Protein AF-0000000082936022 (afdb_homodimer)

pLDDT: mean 92.41, std 10.23, range [52.35, 98.87]

Sequence (276 aa):
MIESVSHITFVAKDLDKTTELFKELFGAKEVYYSGDQIHSLSKERFFIIGGQWIAVMENKDIVNRTYHHVAFKIKEEDIDMYLNKVKKLNLDMKPPRPRIKGEGYSIYFYDYDHNLFELHTGTLEERLSSYKAVDRKEMIESVSHITFVAKDLDKTTELFKELFGAKEVYYSGDQIHSLSKERFFIIGGQWIAVMENKDIVNRTYHHVAFKIKEEDIDMYLNKVKKLNLDMKPPRPRIKGEGYSIYFYDYDHNLFELHTGTLEERLSSYKAVDRKE

InterPro domains:
  IPR004360 Glyoxalase/fosfomycin resistance/dioxygenase domain [PF00903] (5-119)
  IPR029068 Glyoxalase/Bleomycin resistance protein/Dihydroxybiphenyl dioxygenase [G3DSA:3.10.180.10] (1-137)
  IPR029068 Glyoxalase/Bleomycin resistance protein/Dihydroxybiphenyl dioxygenase [SSF54593] (1-122)
  IPR037434 Fosfomycin resistance protein FosX [cd08364] (2-131)
  IPR037523 Vicinal oxygen chelate (VOC), core domain [PS51819] (4-122)
  IPR051332 Fosfomycin Resistance Enzymes [PTHR36113] (5-122)

Structure (mmCIF, N/CA/C/O backbone):
data_AF-0000000082936022-model_v1
#
loop_
_entity.id
_entity.type
_entity.pdbx_description
1 polymer 'FosX/FosE/FosI family fosfomycin resistance thiol transferase'
#
loop_
_atom_site.group_PDB
_atom_site.id
_atom_site.type_symbol
_atom_site.label_atom_id
_atom_site.label_alt_id
_atom_site.label_comp_id
_atom_site.label_asym_id
_atom_site.label_entity_id
_atom_site.label_seq_id
_atom_site.pdbx_PDB_ins_code
_atom_site.Cartn_x
_atom_site.Cartn_y
_atom_site.Cartn_z
_atom_site.occupancy
_atom_site.B_iso_or_equiv
_atom_site.auth_seq_id
_atom_site.auth_comp_id
_atom_site.auth_asym_id
_atom_site.auth_atom_id
_atom_site.pdbx_PDB_model_num
ATOM 1 N N . MET A 1 1 ? -16.782 8.811 -4.855 1 89.44 1 MET A N 1
ATOM 2 C CA . MET A 1 1 ? -16.118 7.709 -5.545 1 89.44 1 MET A CA 1
ATOM 3 C C . MET A 1 1 ? -14.603 7.814 -5.406 1 89.44 1 MET A C 1
ATOM 5 O O . MET A 1 1 ? -14.052 8.916 -5.389 1 89.44 1 MET A O 1
ATOM 9 N N . ILE A 1 2 ? -13.854 6.72 -5.235 1 97.32 2 ILE A N 1
ATOM 10 C CA . ILE A 1 2 ? -12.4 6.695 -5.127 1 97.32 2 ILE A CA 1
ATOM 11 C C . ILE A 1 2 ? -11.776 6.985 -6.491 1 97.32 2 ILE A C 1
ATOM 13 O O . ILE A 1 2 ? -12.144 6.366 -7.492 1 97.32 2 ILE A O 1
ATOM 17 N N . GLU A 1 3 ? -10.854 7.856 -6.529 1 97.47 3 GLU A N 1
ATOM 18 C CA . GLU A 1 3 ? -10.254 8.268 -7.794 1 97.47 3 GLU A CA 1
ATOM 19 C C . GLU A 1 3 ? -9.011 7.441 -8.111 1 97.47 3 GLU A C 1
ATOM 21 O O . GLU A 1 3 ? -8.753 7.118 -9.273 1 97.47 3 GLU A O 1
ATOM 26 N N . SER A 1 4 ? -8.203 7.15 -7.169 1 97.92 4 SER A N 1
ATOM 27 C CA . SER A 1 4 ? -6.927 6.454 -7.297 1 97.92 4 SER A CA 1
ATOM 28 C C . SER A 1 4 ? -6.308 6.179 -5.931 1 97.92 4 SER A C 1
ATOM 30 O O . SER A 1 4 ? -6.865 6.568 -4.901 1 97.92 4 SER A O 1
ATOM 32 N N . VAL A 1 5 ? -5.254 5.448 -5.931 1 98.5 5 VAL A N 1
ATOM 33 C CA . VAL A 1 5 ? -4.392 5.437 -4.753 1 98.5 5 VAL A CA 1
ATOM 34 C C . VAL A 1 5 ? -3.657 6.771 -4.638 1 98.5 5 VAL A C 1
ATOM 36 O O . VAL A 1 5 ? -2.972 7.192 -5.573 1 98.5 5 VAL A O 1
ATOM 39 N N . SER A 1 6 ? -3.869 7.461 -3.574 1 98.34 6 SER A N 1
ATOM 40 C CA . SER A 1 6 ? -3.19 8.733 -3.347 1 98.34 6 SER A CA 1
ATOM 41 C C . SER A 1 6 ? -1.726 8.52 -2.98 1 98.34 6 SER A C 1
ATOM 43 O O . SER A 1 6 ? -0.829 8.927 -3.721 1 98.34 6 SER A O 1
ATOM 45 N N . HIS A 1 7 ? -1.539 7.881 -1.875 1 98.73 7 HIS A N 1
ATOM 46 C CA . HIS A 1 7 ? -0.18 7.57 -1.446 1 98.73 7 HIS A CA 1
ATOM 47 C C . HIS A 1 7 ? -0.149 6.319 -0.575 1 98.73 7 HIS A C 1
ATOM 49 O O . HIS A 1 7 ? -1.192 5.864 -0.098 1 98.73 7 HIS A O 1
ATOM 55 N N . ILE A 1 8 ? 0.996 5.747 -0.474 1 98.87 8 ILE A N 1
ATOM 56 C CA . ILE A 1 8 ? 1.277 4.604 0.387 1 98.87 8 ILE A CA 1
ATOM 57 C C . ILE A 1 8 ? 2.312 4.993 1.44 1 98.87 8 ILE A C 1
ATOM 59 O O . ILE A 1 8 ? 3.33 5.611 1.121 1 98.87 8 ILE A O 1
ATOM 63 N N . THR A 1 9 ? 2.02 4.653 2.659 1 98.48 9 THR A N 1
ATOM 64 C CA . THR A 1 9 ? 2.912 5.014 3.755 1 98.48 9 THR A CA 1
ATOM 65 C C . THR A 1 9 ? 3.529 3.768 4.384 1 98.48 9 THR A C 1
ATOM 67 O O . THR A 1 9 ? 2.814 2.838 4.762 1 98.48 9 THR A O 1
ATOM 70 N N . PHE A 1 10 ? 4.778 3.798 4.507 1 98.48 10 PHE A N 1
ATOM 71 C CA . PHE A 1 10 ? 5.532 2.801 5.259 1 98.48 10 PHE A CA 1
ATOM 72 C C . PHE A 1 10 ? 6.079 3.397 6.551 1 98.48 10 PHE A C 1
ATOM 74 O O . PHE A 1 10 ? 6.298 4.607 6.638 1 98.48 10 PHE A O 1
ATOM 81 N N . VAL A 1 11 ? 6.277 2.539 7.52 1 97.85 11 VAL A N 1
ATOM 82 C CA . VAL A 1 11 ? 6.915 2.974 8.758 1 97.85 11 VAL A CA 1
ATOM 83 C C . VAL A 1 11 ? 8.302 2.346 8.874 1 97.85 11 VAL A C 1
ATOM 85 O O . VAL A 1 11 ? 8.52 1.22 8.421 1 97.85 11 VAL A O 1
ATOM 88 N N . ALA A 1 12 ? 9.176 3.094 9.413 1 97.65 12 ALA A N 1
ATOM 89 C CA . ALA A 1 12 ? 10.553 2.631 9.565 1 97.65 12 ALA A CA 1
ATOM 90 C C . ALA A 1 12 ? 11.177 3.174 10.848 1 97.65 12 ALA A C 1
ATOM 92 O O . ALA A 1 12 ? 10.861 4.287 11.275 1 97.65 12 ALA A O 1
ATOM 93 N N . LYS A 1 13 ? 12.082 2.466 11.463 1 97.27 13 LYS A N 1
ATOM 94 C CA . LYS A 1 13 ? 12.776 2.886 12.676 1 97.27 13 LYS A CA 1
ATOM 95 C C . LYS A 1 13 ? 13.868 3.905 12.361 1 97.27 13 LYS A C 1
ATOM 97 O O . LYS A 1 13 ? 14.136 4.804 13.16 1 97.27 13 LYS A O 1
ATOM 102 N N . ASP A 1 14 ? 14.538 3.71 11.278 1 96.57 14 ASP A N 1
ATOM 103 C CA . ASP A 1 14 ? 15.636 4.562 10.831 1 96.57 14 ASP A CA 1
ATOM 104 C C . ASP A 1 14 ? 15.359 5.13 9.441 1 96.57 14 ASP A C 1
ATOM 106 O O . ASP A 1 14 ? 15.563 4.449 8.434 1 96.57 14 ASP A O 1
ATOM 110 N N . LEU A 1 15 ? 15.007 6.373 9.372 1 95.83 15 LEU A N 1
ATOM 111 C CA . LEU A 1 15 ? 14.553 7.017 8.145 1 95.83 15 LEU A CA 1
ATOM 112 C C . LEU A 1 15 ? 15.694 7.139 7.141 1 95.83 15 LEU A C 1
ATOM 114 O O . LEU A 1 15 ? 15.487 6.973 5.937 1 95.83 15 LEU A O 1
ATOM 118 N N . ASP A 1 16 ? 16.869 7.447 7.621 1 96.3 16 ASP A N 1
ATOM 119 C CA . ASP A 1 16 ? 18.021 7.597 6.737 1 96.3 16 ASP A CA 1
ATOM 120 C C . ASP A 1 16 ? 18.377 6.271 6.07 1 96.3 16 ASP A C 1
ATOM 122 O O . ASP A 1 16 ? 18.629 6.225 4.864 1 96.3 16 ASP A O 1
ATOM 126 N N . LYS A 1 17 ? 18.376 5.251 6.866 1 97.44 17 LYS A N 1
ATOM 127 C CA . LYS A 1 17 ? 18.69 3.922 6.349 1 97.44 17 LYS A CA 1
ATOM 128 C C . LYS A 1 17 ? 17.664 3.481 5.309 1 97.44 17 LYS A C 1
ATOM 130 O O . LYS A 1 17 ? 18.027 2.966 4.25 1 97.44 17 LYS A O 1
ATOM 135 N N . THR A 1 18 ? 16.439 3.693 5.582 1 97.73 18 THR A N 1
ATOM 136 C CA . THR A 1 18 ? 15.365 3.323 4.666 1 97.73 18 THR A CA 1
ATOM 137 C C . THR A 1 18 ? 15.412 4.18 3.404 1 97.73 18 THR A C 1
ATOM 139 O O . THR A 1 18 ? 15.143 3.691 2.305 1 97.73 18 THR A O 1
ATOM 142 N N . THR A 1 19 ? 15.748 5.419 3.55 1 97.47 19 THR A N 1
ATOM 143 C CA . THR A 1 19 ? 15.885 6.31 2.402 1 97.47 19 THR A CA 1
ATOM 144 C C . THR A 1 19 ? 16.945 5.788 1.436 1 97.47 19 THR A C 1
ATOM 146 O O . THR A 1 19 ? 16.717 5.736 0.226 1 97.47 19 THR A O 1
ATOM 149 N N . GLU A 1 20 ? 18.03 5.412 1.967 1 97.99 20 GLU A N 1
ATOM 150 C CA . GLU A 1 20 ? 19.098 4.876 1.127 1 97.99 20 GLU A CA 1
ATOM 151 C C . GLU A 1 20 ? 18.648 3.608 0.407 1 97.99 20 GLU A C 1
ATOM 153 O O . GLU A 1 20 ? 18.943 3.422 -0.776 1 97.99 20 GLU A O 1
ATOM 158 N N . LEU A 1 21 ? 17.974 2.756 1.1 1 98.21 21 LEU A N 1
ATOM 159 C CA . LEU A 1 21 ? 17.429 1.545 0.496 1 98.21 21 LEU A CA 1
ATOM 160 C C . LEU A 1 21 ? 16.505 1.888 -0.668 1 98.21 21 LEU A C 1
ATOM 162 O O . LEU A 1 21 ? 16.63 1.317 -1.754 1 98.21 21 LEU A O 1
ATOM 166 N N . PHE A 1 22 ? 15.589 2.827 -0.464 1 98.63 22 PHE A N 1
ATOM 167 C CA . PHE A 1 22 ? 14.598 3.19 -1.469 1 98.63 22 PHE A CA 1
ATOM 168 C C . PHE A 1 22 ? 15.269 3.786 -2.701 1 98.63 22 PHE A C 1
ATOM 170 O O . PHE A 1 22 ? 14.892 3.472 -3.833 1 98.63 22 PHE A O 1
ATOM 177 N N . LYS A 1 23 ? 16.226 4.594 -2.466 1 98 23 LYS A N 1
ATOM 178 C CA . LYS A 1 23 ? 16.946 5.196 -3.584 1 98 23 LYS A CA 1
ATOM 179 C C . LYS A 1 23 ? 17.712 4.142 -4.378 1 98 23 LYS A C 1
ATOM 181 O O . LYS A 1 23 ? 17.636 4.107 -5.608 1 98 23 LYS A O 1
ATOM 186 N N . GLU A 1 24 ? 18.384 3.3 -3.693 1 97.58 24 GLU A N 1
ATOM 187 C CA . GLU A 1 24 ? 19.25 2.313 -4.329 1 97.58 24 GLU A CA 1
ATOM 188 C C . GLU A 1 24 ? 18.433 1.219 -5.011 1 97.58 24 GLU A C 1
ATOM 190 O O . GLU A 1 24 ? 18.731 0.827 -6.142 1 97.58 24 GLU A O 1
ATOM 195 N N . LEU A 1 25 ? 17.448 0.783 -4.388 1 98.1 25 LEU A N 1
ATOM 196 C CA . LEU A 1 25 ? 16.736 -0.391 -4.878 1 98.1 25 LEU A CA 1
ATOM 197 C C . LEU A 1 25 ? 15.621 0.01 -5.839 1 98.1 25 LEU A C 1
ATOM 199 O O . LEU A 1 25 ? 15.458 -0.602 -6.897 1 98.1 25 LEU A O 1
ATOM 203 N N . PHE A 1 26 ? 14.878 1.055 -5.483 1 98.18 26 PHE A N 1
ATOM 204 C CA . PHE A 1 26 ? 13.672 1.379 -6.237 1 98.18 26 PHE A CA 1
ATOM 205 C C . PHE A 1 26 ? 13.912 2.571 -7.156 1 98.18 26 PHE A C 1
ATOM 207 O O . PHE A 1 26 ? 13.036 2.944 -7.939 1 98.18 26 PHE A O 1
ATOM 214 N N . GLY A 1 27 ? 15.1 3.191 -7.055 1 97.78 27 GLY A N 1
ATOM 215 C CA . GLY A 1 27 ? 15.293 4.431 -7.79 1 97.78 27 GLY A CA 1
ATOM 216 C C . GLY A 1 27 ? 14.363 5.542 -7.341 1 97.78 27 GLY A C 1
ATOM 217 O O . GLY A 1 27 ? 13.919 6.353 -8.156 1 97.78 27 GLY A O 1
ATOM 218 N N . ALA A 1 28 ? 14.063 5.596 -6.1 1 98.3 28 ALA A N 1
ATOM 219 C CA . ALA A 1 28 ? 13.111 6.547 -5.533 1 98.3 28 ALA A CA 1
ATOM 220 C C . ALA A 1 28 ? 13.646 7.974 -5.616 1 98.3 28 ALA A C 1
ATOM 222 O O . ALA A 1 28 ? 14.819 8.222 -5.327 1 98.3 28 ALA A O 1
ATOM 223 N N . LYS A 1 29 ? 12.791 8.828 -6.043 1 98.42 29 LYS A N 1
ATOM 224 C CA . LYS A 1 29 ? 13.11 10.253 -6.019 1 98.42 29 LYS A CA 1
ATOM 225 C C . LYS A 1 29 ? 12.554 10.919 -4.764 1 98.42 29 LYS A C 1
ATOM 227 O O . LYS A 1 29 ? 11.337 11.002 -4.586 1 98.42 29 LYS A O 1
ATOM 232 N N . GLU A 1 30 ? 13.397 11.378 -3.938 1 97.97 30 GLU A N 1
ATOM 233 C CA . GLU A 1 30 ? 12.976 12.085 -2.732 1 97.97 30 GLU A CA 1
ATOM 234 C C . GLU A 1 30 ? 12.476 13.488 -3.062 1 97.97 30 GLU A C 1
ATOM 236 O O . GLU A 1 30 ? 13.177 14.266 -3.713 1 97.97 30 GLU A O 1
ATOM 241 N N . VAL A 1 31 ? 11.278 13.864 -2.525 1 97.37 31 VAL A N 1
ATOM 242 C CA . VAL A 1 31 ? 10.727 15.158 -2.913 1 97.37 31 VAL A CA 1
ATOM 243 C C . VAL A 1 31 ? 10.433 15.99 -1.666 1 97.37 31 VAL A C 1
ATOM 245 O O . VAL A 1 31 ? 10.101 17.173 -1.765 1 97.37 31 VAL A O 1
ATOM 248 N N . TYR A 1 32 ? 10.507 15.381 -0.532 1 94.6 32 TYR A N 1
ATOM 249 C CA . TYR A 1 32 ? 10.255 16.098 0.713 1 94.6 32 TYR A CA 1
ATOM 250 C C . TYR A 1 32 ? 10.923 15.397 1.89 1 94.6 32 TYR A C 1
ATOM 252 O O . TYR A 1 32 ? 10.951 14.166 1.953 1 94.6 32 TYR A O 1
ATOM 260 N N . TYR A 1 33 ? 11.421 16.165 2.784 1 92.73 33 TYR A N 1
ATOM 261 C CA . TYR A 1 33 ? 11.917 15.739 4.088 1 92.73 33 TYR A CA 1
ATOM 262 C C . TYR A 1 33 ? 11.516 16.73 5.174 1 92.73 33 TYR A C 1
ATOM 264 O O . TYR A 1 33 ? 11.815 17.922 5.077 1 92.73 33 TYR A O 1
ATOM 272 N N . SER A 1 34 ? 10.843 16.249 6.127 1 85.17 34 SER A N 1
ATOM 273 C CA . SER A 1 34 ? 10.351 17.135 7.178 1 85.17 34 SER A CA 1
ATOM 274 C C . SER A 1 34 ? 11.491 17.626 8.064 1 85.17 34 SER A C 1
ATOM 276 O O . SER A 1 34 ? 11.411 18.713 8.641 1 85.17 34 SER A O 1
ATOM 278 N N . GLY A 1 35 ? 12.532 16.796 8.108 1 79.04 35 GLY A N 1
ATOM 279 C CA . GLY A 1 35 ? 13.602 17.151 9.027 1 79.04 35 GLY A CA 1
ATOM 280 C C . GLY A 1 35 ? 13.137 17.267 10.466 1 79.04 35 GLY A C 1
ATOM 281 O O . GLY A 1 35 ? 12.458 16.375 10.979 1 79.04 35 GLY A O 1
ATOM 282 N N . ASP A 1 36 ? 13.625 18.354 11.113 1 69.71 36 ASP A N 1
ATOM 283 C CA . ASP A 1 36 ? 13.272 18.615 12.504 1 69.71 36 ASP A CA 1
ATOM 284 C C . ASP A 1 36 ? 11.93 19.336 12.604 1 69.71 36 ASP A C 1
ATOM 286 O O . ASP A 1 36 ? 11.361 19.452 13.692 1 69.71 36 ASP A O 1
ATOM 290 N N . GLN A 1 37 ? 11.512 19.914 11.509 1 63.28 37 GLN A N 1
ATOM 291 C CA . GLN A 1 37 ? 10.215 20.582 11.504 1 63.28 37 GLN A CA 1
ATOM 292 C C . GLN A 1 37 ? 9.077 19.574 11.375 1 63.28 37 GLN A C 1
ATOM 294 O O . GLN A 1 37 ? 8.819 19.057 10.286 1 63.28 37 GLN A O 1
ATOM 299 N N . ILE A 1 38 ? 8.754 18.999 12.439 1 58.4 38 ILE A N 1
ATOM 300 C CA . ILE A 1 38 ? 7.789 17.905 12.427 1 58.4 38 ILE A CA 1
ATOM 301 C C . ILE A 1 38 ? 6.401 18.445 12.088 1 58.4 38 ILE A C 1
ATOM 303 O O . ILE A 1 38 ? 5.791 19.154 12.892 1 58.4 38 ILE A O 1
ATOM 307 N N . HIS A 1 39 ? 6.099 18.638 10.901 1 55.38 39 HIS A N 1
ATOM 308 C CA . HIS A 1 39 ? 4.751 19.044 10.521 1 55.38 39 HIS A CA 1
ATOM 309 C C . HIS A 1 39 ? 3.754 17.91 10.732 1 55.38 39 HIS A C 1
ATOM 311 O O . HIS A 1 39 ? 2.543 18.111 10.611 1 55.38 39 HIS A O 1
ATOM 317 N N . SER A 1 40 ? 4.313 16.787 11.019 1 61.42 40 SER A N 1
ATOM 318 C CA . SER A 1 40 ? 3.476 15.613 11.243 1 61.42 40 SER A CA 1
ATOM 319 C C . SER A 1 40 ? 3.81 14.941 12.571 1 61.42 40 SER A C 1
ATOM 321 O O . SER A 1 40 ? 4.441 15.549 13.439 1 61.42 40 SER A O 1
ATOM 323 N N . LEU A 1 41 ? 3.276 13.782 12.766 1 67.36 41 LEU A N 1
ATOM 324 C CA . LEU A 1 41 ? 3.399 13.033 14.012 1 67.36 41 LEU A CA 1
ATOM 325 C C . LEU A 1 41 ? 4.845 12.612 14.253 1 67.36 41 LEU A C 1
ATOM 327 O O . LEU A 1 41 ? 5.251 12.396 15.397 1 67.36 41 LEU A O 1
ATOM 331 N N . SER A 1 42 ? 5.578 12.529 13.12 1 81.22 42 SER A N 1
ATOM 332 C CA . SER A 1 42 ? 6.966 12.08 13.161 1 81.22 42 SER A CA 1
ATOM 333 C C . SER A 1 42 ? 7.733 12.543 11.927 1 81.22 42 SER A C 1
ATOM 335 O O . SER A 1 42 ? 7.14 13.064 10.98 1 81.22 42 SER A O 1
ATOM 337 N N . LYS A 1 43 ? 9.034 12.415 11.958 1 90.96 43 LYS A N 1
ATOM 338 C CA . LYS A 1 43 ? 9.83 12.676 10.763 1 90.96 43 LYS A CA 1
ATOM 339 C C . LYS A 1 43 ? 9.358 11.821 9.59 1 90.96 43 LYS A C 1
ATOM 341 O O . LYS A 1 43 ? 9.033 10.644 9.764 1 90.96 43 LYS A O 1
ATOM 346 N N . GLU A 1 44 ? 9.278 12.51 8.5 1 94.29 44 GLU A N 1
ATOM 347 C CA . GLU A 1 44 ? 8.813 11.767 7.332 1 94.29 44 GLU A CA 1
ATOM 348 C C . GLU A 1 44 ? 9.52 12.235 6.063 1 94.29 44 GLU A C 1
ATOM 350 O O . GLU A 1 44 ? 10.026 13.358 6.006 1 94.29 44 GLU A O 1
ATOM 355 N N . ARG A 1 45 ? 9.585 11.385 5.158 1 96.62 45 ARG A N 1
ATOM 356 C CA . ARG A 1 45 ? 10.096 11.653 3.817 1 96.62 45 ARG A CA 1
ATOM 357 C C . ARG A 1 45 ? 9.116 11.172 2.752 1 96.62 45 ARG A C 1
ATOM 359 O O . ARG A 1 45 ? 8.484 10.126 2.909 1 96.62 45 ARG A O 1
ATOM 366 N N . PHE A 1 46 ? 9.01 12.023 1.722 1 97.74 46 PHE A N 1
ATOM 367 C CA . PHE A 1 46 ? 8.179 11.651 0.583 1 97.74 46 PHE A CA 1
ATOM 368 C C . PHE A 1 46 ? 9.041 11.286 -0.62 1 97.74 46 PHE A C 1
ATOM 370 O O . PHE A 1 46 ? 10.055 11.935 -0.883 1 97.74 46 PHE A O 1
ATOM 377 N N . PHE A 1 47 ? 8.589 10.282 -1.353 1 98.72 47 PHE A N 1
ATOM 378 C CA . PHE A 1 47 ? 9.255 9.8 -2.557 1 98.72 47 PHE A CA 1
ATOM 379 C C . PHE A 1 47 ? 8.259 9.637 -3.699 1 98.72 47 PHE A C 1
ATOM 381 O O . PHE A 1 47 ? 7.053 9.528 -3.466 1 98.72 47 PHE A O 1
ATOM 388 N N . ILE A 1 48 ? 8.822 9.634 -4.901 1 98.67 48 ILE A N 1
ATOM 389 C CA . ILE A 1 48 ? 8.108 9.147 -6.077 1 98.67 48 ILE A CA 1
ATOM 390 C C . ILE A 1 48 ? 8.758 7.859 -6.579 1 98.67 48 ILE A C 1
ATOM 392 O O . ILE A 1 48 ? 9.946 7.844 -6.908 1 98.67 48 ILE A O 1
ATOM 396 N N . ILE A 1 49 ? 8.039 6.821 -6.595 1 98.51 49 ILE A N 1
ATOM 397 C CA . ILE A 1 49 ? 8.462 5.538 -7.146 1 98.51 49 ILE A CA 1
ATOM 398 C C . ILE A 1 49 ? 7.481 5.094 -8.229 1 98.51 49 ILE A C 1
ATOM 400 O O . ILE A 1 49 ? 6.302 4.864 -7.951 1 98.51 49 ILE A O 1
ATOM 404 N N . GLY A 1 50 ? 7.912 4.936 -9.439 1 97.42 50 GLY A N 1
ATOM 405 C CA . GLY A 1 50 ? 7.01 4.571 -10.52 1 97.42 50 GLY A CA 1
ATOM 406 C C . GLY A 1 50 ? 5.827 5.511 -10.653 1 97.42 50 GLY A C 1
ATOM 407 O O . GLY A 1 50 ? 4.702 5.071 -10.9 1 97.42 50 GLY A O 1
ATOM 408 N N . GLY A 1 51 ? 5.997 6.744 -10.29 1 97.52 51 GLY A N 1
ATOM 409 C CA . GLY A 1 51 ? 4.955 7.752 -10.4 1 97.52 51 GLY A CA 1
ATOM 410 C C . GLY A 1 51 ? 4.058 7.818 -9.178 1 97.52 51 GLY A C 1
ATOM 411 O O . GLY A 1 51 ? 3.153 8.652 -9.109 1 97.52 51 GLY A O 1
ATOM 412 N N . GLN A 1 52 ? 4.305 6.985 -8.256 1 98.55 52 GLN A N 1
ATOM 413 C CA . GLN A 1 52 ? 3.457 6.908 -7.071 1 98.55 52 GLN A CA 1
ATOM 414 C C . GLN A 1 52 ? 4.067 7.685 -5.908 1 98.55 52 GLN A C 1
ATOM 416 O O . GLN A 1 52 ? 5.272 7.603 -5.663 1 98.55 52 GLN A O 1
ATOM 421 N N . TRP A 1 53 ? 3.237 8.48 -5.218 1 98.75 53 TRP A N 1
ATOM 422 C CA . TRP A 1 53 ? 3.61 9.154 -3.979 1 98.75 53 TRP A CA 1
ATOM 423 C C . TRP A 1 53 ? 3.751 8.154 -2.836 1 98.75 53 TRP A C 1
ATOM 425 O O . TRP A 1 53 ? 2.762 7.569 -2.389 1 98.75 53 TRP A O 1
ATOM 435 N N . ILE A 1 54 ? 4.999 7.964 -2.351 1 98.82 54 ILE A N 1
ATOM 436 C CA . ILE A 1 54 ? 5.328 7.072 -1.244 1 98.82 54 ILE A CA 1
ATOM 437 C C . ILE A 1 54 ? 5.811 7.89 -0.048 1 98.82 54 ILE A C 1
ATOM 439 O O . ILE A 1 54 ? 6.668 8.764 -0.192 1 98.82 54 ILE A O 1
ATOM 443 N N . ALA A 1 55 ? 5.242 7.638 1.04 1 97.92 55 ALA A N 1
ATOM 444 C CA . ALA A 1 55 ? 5.691 8.265 2.28 1 97.92 55 ALA A CA 1
ATOM 445 C C . ALA A 1 55 ? 6.377 7.251 3.191 1 97.92 55 ALA A C 1
ATOM 447 O O . ALA A 1 55 ? 5.935 6.105 3.299 1 97.92 55 ALA A O 1
ATOM 448 N N . VAL A 1 56 ? 7.445 7.655 3.791 1 97.78 56 VAL A N 1
ATOM 449 C CA . VAL A 1 56 ? 8.062 6.882 4.863 1 97.78 56 VAL A CA 1
ATOM 450 C C . VAL A 1 56 ? 8.082 7.705 6.149 1 97.78 56 VAL A C 1
ATOM 452 O O . VAL A 1 56 ? 8.567 8.839 6.161 1 97.78 56 VAL A O 1
ATOM 455 N N . MET A 1 57 ? 7.54 7.089 7.159 1 95.98 57 MET A N 1
ATOM 456 C CA . MET A 1 57 ? 7.449 7.768 8.449 1 95.98 57 MET A CA 1
ATOM 457 C C . MET A 1 57 ? 8.291 7.054 9.5 1 95.98 57 MET A C 1
ATOM 459 O O . MET A 1 57 ? 8.259 5.826 9.599 1 95.98 57 MET A O 1
ATOM 463 N N . GLU A 1 58 ? 9.025 7.836 10.246 1 95.81 58 GLU A N 1
ATOM 464 C CA . GLU A 1 58 ? 9.788 7.266 11.352 1 95.81 58 GLU A CA 1
ATOM 465 C C . GLU A 1 58 ? 8.872 6.861 12.504 1 95.81 58 GLU A C 1
ATOM 467 O O . GLU A 1 58 ? 8.064 7.665 12.973 1 95.81 58 GLU A O 1
ATOM 472 N N . ASN A 1 59 ? 9.004 5.647 12.88 1 95.08 59 ASN A N 1
ATOM 473 C CA . ASN A 1 59 ? 8.186 5.101 13.957 1 95.08 59 ASN A CA 1
ATOM 474 C C . ASN A 1 59 ? 8.869 3.915 14.633 1 95.08 59 ASN A C 1
ATOM 476 O O . ASN A 1 59 ? 9.488 3.086 13.965 1 95.08 59 ASN A O 1
ATOM 480 N N . LYS A 1 60 ? 8.74 3.881 15.951 1 94.7 60 LYS A N 1
ATOM 481 C CA . LYS A 1 60 ? 9.314 2.76 16.69 1 94.7 60 LYS A CA 1
ATOM 482 C C . LYS A 1 60 ? 8.465 1.503 16.528 1 94.7 60 LYS A C 1
ATOM 484 O O . LYS A 1 60 ? 8.983 0.385 16.591 1 94.7 60 LYS A O 1
ATOM 489 N N . ASP A 1 61 ? 7.185 1.659 16.363 1 95.9 61 ASP A N 1
ATOM 490 C CA . ASP A 1 61 ? 6.272 0.543 16.135 1 95.9 61 ASP A CA 1
ATOM 491 C C . ASP A 1 61 ? 6.192 0.192 14.651 1 95.9 61 ASP A C 1
ATOM 493 O O . ASP A 1 61 ? 5.496 0.863 13.886 1 95.9 61 ASP A O 1
ATOM 497 N N . ILE A 1 62 ? 6.815 -0.926 14.294 1 97.02 62 ILE A N 1
ATOM 498 C CA . ILE A 1 62 ? 6.837 -1.32 12.89 1 97.02 62 ILE A CA 1
ATOM 499 C C . ILE A 1 62 ? 5.851 -2.463 12.658 1 97.02 62 ILE A C 1
ATOM 501 O O . ILE A 1 62 ? 5.324 -3.04 13.613 1 97.02 62 ILE A O 1
ATOM 505 N N . VAL A 1 63 ? 5.582 -2.745 11.435 1 97.79 63 VAL A N 1
ATOM 506 C CA . VAL A 1 63 ? 4.649 -3.804 11.067 1 97.79 63 VAL A CA 1
ATOM 507 C C . VAL A 1 63 ? 5.243 -5.164 11.426 1 97.79 63 VAL A C 1
ATOM 509 O O . VAL A 1 63 ? 6.459 -5.357 11.349 1 97.79 63 VAL A O 1
ATOM 512 N N . ASN A 1 64 ? 4.387 -6.035 11.814 1 98.39 64 ASN A N 1
ATOM 513 C CA . ASN A 1 64 ? 4.822 -7.422 11.94 1 98.39 64 ASN A CA 1
ATOM 514 C C . ASN A 1 64 ? 4.902 -8.11 10.581 1 98.39 64 ASN A C 1
ATOM 516 O O . ASN A 1 64 ? 4.373 -7.602 9.591 1 98.39 64 ASN A O 1
ATOM 520 N N . ARG A 1 65 ? 5.607 -9.24 10.568 1 97.33 65 ARG A N 1
ATOM 521 C CA . ARG A 1 65 ? 5.756 -9.957 9.306 1 97.33 65 ARG A CA 1
ATOM 522 C C . ARG A 1 65 ? 4.473 -10.696 8.942 1 97.33 65 ARG A C 1
ATOM 524 O O . ARG A 1 65 ? 3.975 -11.51 9.722 1 97.33 65 ARG A O 1
ATOM 531 N N . THR A 1 66 ? 3.902 -10.4 7.904 1 96.54 66 THR A N 1
ATOM 532 C CA . THR A 1 66 ? 2.769 -11.064 7.268 1 96.54 66 THR A CA 1
ATOM 533 C C . THR A 1 66 ? 2.919 -11.053 5.749 1 96.54 66 THR A C 1
ATOM 535 O O . THR A 1 66 ? 3.968 -10.67 5.226 1 96.54 66 THR A O 1
ATOM 538 N N . TYR A 1 67 ? 1.892 -11.487 5.067 1 95.33 67 TYR A N 1
ATOM 539 C CA . TYR A 1 67 ? 1.944 -11.483 3.609 1 95.33 67 TYR A CA 1
ATOM 540 C C . TYR A 1 67 ? 1.389 -10.18 3.047 1 95.33 67 TYR A C 1
ATOM 542 O O . TYR A 1 67 ? 1.196 -10.051 1.836 1 95.33 67 TYR A O 1
ATOM 550 N N . HIS A 1 68 ? 1.05 -9.22 3.872 1 97.44 68 HIS A N 1
ATOM 551 C CA . HIS A 1 68 ? 0.72 -7.854 3.484 1 97.44 68 HIS A CA 1
ATOM 552 C C . HIS A 1 68 ? 1.887 -7.188 2.762 1 97.44 68 HIS A C 1
ATOM 554 O O . HIS A 1 68 ? 3.002 -7.142 3.288 1 97.44 68 HIS A O 1
ATOM 560 N N . HIS A 1 69 ? 1.604 -6.733 1.438 1 98.34 69 HIS A N 1
ATOM 561 C CA . HIS A 1 69 ? 2.765 -6.203 0.732 1 98.34 69 HIS A CA 1
ATOM 562 C C . HIS A 1 69 ? 2.344 -5.264 -0.393 1 98.34 69 HIS A C 1
ATOM 564 O O . HIS A 1 69 ? 1.165 -5.201 -0.746 1 98.34 69 HIS A O 1
ATOM 570 N N . VAL A 1 70 ? 3.317 -4.573 -0.886 1 98.81 70 VAL A N 1
ATOM 571 C CA . VAL A 1 70 ? 3.195 -3.763 -2.094 1 98.81 70 VAL A CA 1
ATOM 572 C C . VAL A 1 70 ? 4.107 -4.32 -3.184 1 98.81 70 VAL A C 1
ATOM 574 O O . VAL A 1 70 ? 5.276 -4.62 -2.931 1 98.81 70 VAL A O 1
ATOM 577 N N . ALA A 1 71 ? 3.527 -4.478 -4.357 1 98.61 71 ALA A N 1
ATOM 578 C CA . ALA A 1 71 ? 4.273 -4.973 -5.511 1 98.61 71 ALA A CA 1
ATOM 579 C C . ALA A 1 71 ? 4.559 -3.85 -6.503 1 98.61 71 ALA A C 1
ATOM 581 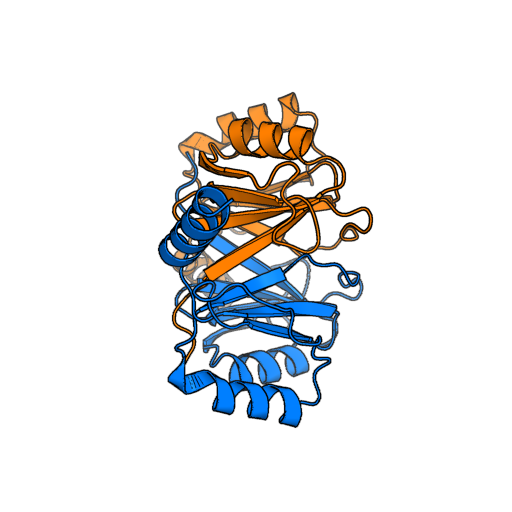O O . ALA A 1 71 ? 3.654 -3.101 -6.879 1 98.61 71 ALA A O 1
ATOM 582 N N . PHE A 1 72 ? 5.752 -3.785 -6.922 1 98.77 72 PHE A N 1
ATOM 583 C CA . PHE A 1 72 ? 6.142 -2.853 -7.973 1 98.77 72 PHE A CA 1
ATOM 584 C C . PHE A 1 72 ? 6.404 -3.591 -9.281 1 98.77 72 PHE A C 1
ATOM 586 O O . PHE A 1 72 ? 6.996 -4.672 -9.281 1 98.77 72 PHE A O 1
ATOM 593 N N . LYS A 1 73 ? 5.966 -3.006 -10.313 1 98.52 73 LYS A N 1
ATOM 594 C CA . LYS A 1 73 ? 6.111 -3.603 -11.638 1 98.52 73 LYS A CA 1
ATOM 595 C C . LYS A 1 73 ? 7.508 -3.359 -12.201 1 98.52 73 LYS A C 1
ATOM 597 O O . LYS A 1 73 ? 7.988 -2.224 -12.216 1 98.52 73 LYS A O 1
ATOM 602 N N . ILE A 1 74 ? 8.113 -4.445 -12.621 1 98.23 74 ILE A N 1
ATOM 603 C CA . ILE A 1 74 ? 9.392 -4.35 -13.315 1 98.23 74 ILE A CA 1
ATOM 604 C C . ILE A 1 74 ? 9.329 -5.135 -14.623 1 98.23 74 ILE A C 1
ATOM 606 O O . ILE A 1 74 ? 8.402 -5.919 -14.84 1 98.23 74 ILE A O 1
ATOM 610 N N . LYS A 1 75 ? 10.275 -4.898 -15.469 1 97.28 75 LYS A N 1
ATOM 611 C CA . LYS A 1 75 ? 10.398 -5.675 -16.698 1 97.28 75 LYS A CA 1
ATOM 612 C C . LYS A 1 75 ? 11.098 -7.006 -16.439 1 97.28 75 LYS A C 1
ATOM 614 O O . LYS A 1 75 ? 11.956 -7.101 -15.559 1 97.28 75 LYS A O 1
ATOM 619 N N . GLU A 1 76 ? 10.806 -8.006 -17.242 1 95.5 76 GLU A N 1
ATOM 620 C CA . GLU A 1 76 ? 11.436 -9.316 -17.11 1 95.5 76 GLU A CA 1
ATOM 621 C C . GLU A 1 76 ? 12.952 -9.216 -17.249 1 95.5 76 GLU A C 1
ATOM 623 O O . GLU A 1 76 ? 13.692 -9.919 -16.558 1 95.5 76 GLU A O 1
ATOM 628 N N . GLU A 1 77 ? 13.421 -8.341 -18.08 1 96.83 77 GLU A N 1
ATOM 629 C CA . GLU A 1 77 ? 14.849 -8.219 -18.359 1 96.83 77 GLU A CA 1
ATOM 630 C C . GLU A 1 77 ? 15.596 -7.633 -17.164 1 96.83 77 GLU A C 1
ATOM 632 O O . GLU A 1 77 ? 16.825 -7.708 -17.096 1 96.83 77 GLU A O 1
ATOM 637 N N . ASP A 1 78 ? 14.85 -7.08 -16.249 1 97.53 78 ASP A N 1
ATOM 638 C CA . ASP A 1 78 ? 15.485 -6.413 -15.117 1 97.53 78 ASP A CA 1
ATOM 639 C C . ASP A 1 78 ? 15.574 -7.345 -13.911 1 97.53 78 ASP A C 1
ATOM 641 O O . ASP A 1 78 ? 16.13 -6.976 -12.874 1 97.53 78 ASP A O 1
ATOM 645 N N . ILE A 1 79 ? 15.124 -8.545 -14.006 1 96 79 ILE A N 1
ATOM 646 C CA . ILE A 1 79 ? 14.991 -9.465 -12.881 1 96 79 ILE A CA 1
ATOM 647 C C . ILE A 1 79 ? 16.363 -9.725 -12.263 1 96 79 ILE A C 1
ATOM 649 O O . ILE A 1 79 ? 16.538 -9.592 -11.049 1 96 79 ILE A O 1
ATOM 653 N N . ASP A 1 80 ? 17.295 -10.055 -13.043 1 97.24 80 ASP A N 1
ATOM 654 C CA . ASP A 1 80 ? 18.615 -10.4 -12.527 1 97.24 80 ASP A CA 1
ATOM 655 C C . ASP A 1 80 ? 19.253 -9.211 -11.811 1 97.24 80 ASP A C 1
ATOM 657 O O . ASP A 1 80 ? 19.904 -9.378 -10.778 1 97.24 80 ASP A O 1
ATOM 661 N N . MET A 1 81 ? 19.08 -8.103 -12.394 1 97.91 81 MET A N 1
ATOM 662 C CA . MET A 1 81 ? 19.618 -6.895 -11.773 1 97.91 81 MET A CA 1
ATOM 663 C C . MET A 1 81 ? 19.021 -6.685 -10.385 1 97.91 81 MET A C 1
ATOM 665 O O . MET A 1 81 ? 19.748 -6.414 -9.428 1 97.91 81 MET A O 1
ATOM 669 N N . TYR A 1 82 ? 17.793 -6.862 -10.257 1 97.91 82 TYR A N 1
ATOM 670 C CA . TYR A 1 82 ? 17.134 -6.625 -8.977 1 97.91 82 TYR A CA 1
ATOM 671 C C . TYR A 1 82 ? 17.47 -7.727 -7.979 1 97.91 82 TYR A C 1
ATOM 673 O O . TYR A 1 82 ? 17.611 -7.466 -6.782 1 97.91 82 TYR A O 1
ATOM 681 N N . LEU A 1 83 ? 17.561 -8.949 -8.457 1 97.17 83 LEU A N 1
ATOM 682 C CA . LEU A 1 83 ? 18.003 -10.024 -7.575 1 97.17 83 LEU A CA 1
ATOM 683 C C . LEU A 1 83 ? 19.37 -9.708 -6.976 1 97.17 83 LEU A C 1
ATOM 685 O O . LEU A 1 83 ? 19.582 -9.887 -5.775 1 97.17 83 LEU A O 1
ATOM 689 N N . ASN A 1 84 ? 20.187 -9.212 -7.758 1 97.72 84 ASN A N 1
ATOM 690 C CA . ASN A 1 84 ? 21.526 -8.849 -7.306 1 97.72 84 ASN A CA 1
ATOM 691 C C . ASN A 1 84 ? 21.487 -7.695 -6.308 1 97.72 84 ASN A C 1
ATOM 693 O O . ASN A 1 84 ? 22.22 -7.7 -5.318 1 97.72 84 ASN A O 1
ATOM 697 N N . LYS A 1 85 ? 20.68 -6.733 -6.6 1 97.65 85 LYS A N 1
ATOM 698 C CA . LYS A 1 85 ? 20.553 -5.599 -5.689 1 97.65 85 LYS A CA 1
ATOM 699 C C . LYS A 1 85 ? 20.056 -6.048 -4.318 1 97.65 85 LYS A C 1
ATOM 701 O O . LYS A 1 85 ? 20.589 -5.626 -3.29 1 97.65 85 LYS A O 1
ATOM 706 N N . VAL A 1 86 ? 19.026 -6.85 -4.297 1 97.63 86 VAL A N 1
ATOM 707 C CA . VAL A 1 86 ? 18.437 -7.331 -3.052 1 97.63 86 VAL A CA 1
ATOM 708 C C . VAL A 1 86 ? 19.481 -8.108 -2.253 1 97.63 86 VAL A C 1
ATOM 710 O O . VAL A 1 86 ? 19.596 -7.935 -1.037 1 97.63 86 VAL A O 1
ATOM 713 N N . LYS A 1 87 ? 20.211 -8.909 -2.949 1 96.68 87 LYS A N 1
ATOM 714 C CA . LYS A 1 87 ? 21.269 -9.687 -2.311 1 96.68 87 LYS A CA 1
ATOM 715 C C . LYS A 1 87 ? 22.361 -8.777 -1.756 1 96.68 87 LYS A C 1
ATOM 717 O O . LYS A 1 87 ? 22.803 -8.952 -0.618 1 96.68 87 LYS A O 1
ATOM 722 N N . LYS A 1 88 ? 22.77 -7.83 -2.512 1 97.02 88 LYS A N 1
ATOM 723 C CA . LYS A 1 88 ? 23.831 -6.906 -2.12 1 97.02 88 LYS A CA 1
ATOM 724 C C . LYS A 1 88 ? 23.437 -6.111 -0.879 1 97.02 88 LYS A C 1
ATOM 726 O O . LYS A 1 88 ? 24.282 -5.809 -0.034 1 97.02 88 LYS A O 1
ATOM 731 N N . LEU A 1 89 ? 22.186 -5.825 -0.793 1 96.82 89 LEU A N 1
ATOM 732 C CA . LEU A 1 89 ? 21.681 -5.036 0.325 1 96.82 89 LEU A CA 1
ATOM 733 C C . LEU A 1 89 ? 21.374 -5.927 1.524 1 96.82 89 LEU A C 1
ATOM 735 O O . LEU A 1 89 ? 20.945 -5.439 2.572 1 96.82 89 LEU A O 1
ATOM 739 N N . ASN A 1 90 ? 21.548 -7.237 1.352 1 96.58 90 ASN A N 1
ATOM 740 C CA . ASN A 1 90 ? 21.359 -8.233 2.401 1 96.58 90 ASN A CA 1
ATOM 741 C C . ASN A 1 90 ? 19.942 -8.19 2.966 1 96.58 90 ASN A C 1
ATOM 743 O O . ASN A 1 90 ? 19.752 -8.229 4.183 1 96.58 90 ASN A O 1
ATOM 747 N N . LEU A 1 91 ? 19.006 -8.025 2.093 1 97.8 91 LEU A N 1
ATOM 748 C CA . LEU A 1 91 ? 17.609 -8.052 2.515 1 97.8 91 LEU A CA 1
ATOM 749 C C . LEU A 1 91 ? 17.109 -9.486 2.649 1 97.8 91 LEU A C 1
ATOM 751 O O . LEU A 1 91 ? 17.624 -10.392 1.989 1 97.8 91 LEU A O 1
ATOM 755 N N . ASP A 1 92 ? 16.195 -9.671 3.511 1 97.54 92 ASP A N 1
ATOM 756 C CA . ASP A 1 92 ? 15.589 -10.981 3.728 1 97.54 92 ASP A CA 1
ATOM 757 C C . ASP A 1 92 ? 14.649 -11.348 2.582 1 97.54 92 ASP A C 1
ATOM 759 O O . ASP A 1 92 ? 13.508 -10.883 2.536 1 97.54 92 ASP A O 1
ATOM 763 N N . MET A 1 93 ? 15.088 -12.195 1.685 1 96.72 93 MET A N 1
ATOM 764 C CA . MET A 1 93 ? 14.319 -12.59 0.509 1 96.72 93 MET A CA 1
ATOM 765 C C . MET A 1 93 ? 13.536 -13.87 0.776 1 96.72 93 MET A C 1
ATOM 767 O O . MET A 1 93 ? 14.075 -14.829 1.331 1 96.72 93 MET A O 1
ATOM 771 N N . LYS A 1 94 ? 12.347 -13.867 0.431 1 93.39 94 LYS A N 1
ATOM 772 C CA . LYS A 1 94 ? 11.558 -15.094 0.5 1 93.39 94 LYS A CA 1
ATOM 773 C C . LYS A 1 94 ? 11.86 -16.01 -0.683 1 93.39 94 LYS A C 1
ATOM 775 O O . LYS A 1 94 ? 12.164 -15.536 -1.78 1 93.39 94 LYS A O 1
ATOM 780 N N . PRO A 1 95 ? 11.725 -17.25 -0.452 1 87.62 95 PRO A N 1
ATOM 781 C CA . PRO A 1 95 ? 11.909 -18.169 -1.578 1 87.62 95 PRO A CA 1
ATOM 782 C C . PRO A 1 95 ? 10.868 -17.972 -2.677 1 87.62 95 PRO A C 1
ATOM 784 O O . PRO A 1 95 ? 9.742 -17.552 -2.398 1 87.62 95 PRO A O 1
ATOM 787 N N . PRO A 1 96 ? 11.413 -18.192 -3.832 1 79.54 96 PRO A N 1
ATOM 788 C CA . PRO A 1 96 ? 10.437 -18.097 -4.919 1 79.54 96 PRO A CA 1
ATOM 789 C C . PRO A 1 96 ? 9.284 -19.087 -4.766 1 79.54 96 PRO A C 1
ATOM 791 O O . PRO A 1 96 ? 9.479 -20.193 -4.255 1 79.54 96 PRO A O 1
ATOM 794 N N . ARG A 1 97 ? 8.185 -18.651 -5.076 1 74.77 97 ARG A N 1
ATOM 795 C CA . ARG A 1 97 ? 7.03 -19.543 -5.077 1 74.77 97 ARG A CA 1
ATOM 796 C C . ARG A 1 97 ? 6.806 -20.147 -6.459 1 74.77 97 ARG A C 1
ATOM 798 O O . ARG A 1 97 ? 7.103 -19.515 -7.474 1 74.77 97 ARG A O 1
ATOM 805 N N . PRO A 1 98 ? 6.366 -21.399 -6.412 1 74.41 98 PRO A N 1
ATOM 806 C CA . PRO A 1 98 ? 5.976 -21.938 -7.718 1 74.41 98 PRO A CA 1
ATOM 807 C C . PRO A 1 98 ? 4.89 -21.106 -8.398 1 74.41 98 PRO A C 1
ATOM 809 O O . PRO A 1 98 ? 3.991 -20.592 -7.728 1 74.41 98 PRO A O 1
ATOM 812 N N . ARG A 1 99 ? 5.093 -20.829 -9.621 1 73.26 99 ARG A N 1
ATOM 813 C CA . ARG A 1 99 ? 4.114 -20.04 -10.361 1 73.26 99 ARG A CA 1
ATOM 814 C C . ARG A 1 99 ? 3.664 -20.77 -11.622 1 73.26 99 ARG A C 1
ATOM 816 O O . ARG A 1 99 ? 4.425 -21.549 -12.201 1 73.26 99 ARG A O 1
ATOM 823 N N . ILE A 1 100 ? 2.367 -20.529 -11.819 1 75.59 100 ILE A N 1
ATOM 824 C CA . ILE A 1 100 ? 1.845 -20.984 -13.103 1 75.59 100 ILE A CA 1
ATOM 825 C C . ILE A 1 100 ? 2.483 -20.18 -14.234 1 75.59 100 ILE A C 1
ATOM 827 O O . ILE A 1 100 ? 2.76 -18.989 -14.077 1 75.59 100 ILE A O 1
ATOM 831 N N . LYS A 1 101 ? 2.7 -20.909 -15.23 1 77.04 101 LYS A N 1
ATOM 832 C CA . LYS A 1 101 ? 3.245 -20.23 -16.403 1 77.04 101 LYS A CA 1
ATOM 833 C C . LYS A 1 101 ? 2.375 -19.043 -16.804 1 77.04 101 LYS A C 1
ATOM 835 O O . LYS A 1 101 ? 1.148 -19.153 -16.852 1 77.04 101 LYS A O 1
ATOM 840 N N . GLY A 1 102 ? 2.998 -17.904 -16.885 1 79.32 102 GLY A N 1
ATOM 841 C CA . GLY A 1 102 ? 2.265 -16.748 -17.376 1 79.32 102 GLY A CA 1
ATOM 842 C C . GLY A 1 102 ? 1.858 -15.789 -16.273 1 79.32 102 GLY A C 1
ATOM 843 O O . GLY A 1 102 ? 1.389 -14.682 -16.548 1 79.32 102 GLY A O 1
ATOM 844 N N . GLU A 1 103 ? 2.062 -16.18 -15.058 1 84.44 103 GLU A N 1
ATOM 845 C CA . GLU A 1 103 ? 1.639 -15.331 -13.949 1 84.44 103 GLU A CA 1
ATOM 846 C C . GLU A 1 103 ? 2.664 -14.236 -13.669 1 84.44 103 GLU A C 1
ATOM 848 O O . GLU A 1 103 ? 2.422 -13.347 -12.85 1 84.44 103 GLU A O 1
ATOM 853 N N . GLY A 1 104 ? 3.789 -14.309 -14.331 1 88.4 104 GLY A N 1
ATOM 854 C CA . GLY A 1 104 ? 4.87 -13.369 -14.078 1 88.4 104 GLY A CA 1
ATOM 855 C C . GLY A 1 104 ? 5.851 -13.857 -13.029 1 88.4 104 GLY A C 1
ATOM 856 O O . GLY A 1 104 ? 5.644 -14.908 -12.419 1 88.4 104 GLY A O 1
ATOM 857 N N . TYR A 1 105 ? 6.897 -13.235 -12.911 1 92.69 105 TYR A N 1
ATOM 858 C CA . TYR A 1 105 ? 7.942 -13.521 -11.935 1 92.69 105 TYR A CA 1
ATOM 859 C C . TYR A 1 105 ? 7.88 -12.545 -10.766 1 92.69 105 TYR A C 1
ATOM 861 O O . TYR A 1 105 ? 7.481 -11.39 -10.935 1 92.69 105 TYR A O 1
ATOM 869 N N . SER A 1 106 ? 8.24 -13.12 -9.584 1 95.32 106 SER A N 1
ATOM 870 C CA . SER A 1 106 ? 8.175 -12.285 -8.389 1 95.32 106 SER A CA 1
ATOM 871 C C . SER A 1 106 ? 9.437 -12.427 -7.546 1 95.32 106 SER A C 1
ATOM 873 O O . SER A 1 106 ? 9.97 -13.529 -7.397 1 95.32 106 SER A O 1
ATOM 875 N N . ILE A 1 107 ? 9.908 -11.359 -7.082 1 96.65 107 ILE A N 1
ATOM 876 C CA . ILE A 1 107 ? 10.916 -11.304 -6.029 1 96.65 107 ILE A CA 1
ATOM 877 C C . ILE A 1 107 ? 10.301 -10.728 -4.756 1 96.65 107 ILE A C 1
ATOM 879 O O . ILE A 1 107 ? 9.912 -9.558 -4.721 1 96.65 107 ILE A O 1
ATOM 883 N N . TYR A 1 108 ? 10.21 -11.555 -3.741 1 97.59 108 TYR A N 1
ATOM 884 C CA . TYR A 1 108 ? 9.701 -11.1 -2.453 1 97.59 108 TYR A CA 1
ATOM 885 C C . TYR A 1 108 ? 10.841 -10.86 -1.47 1 97.59 108 TYR A C 1
ATOM 887 O O . TYR A 1 108 ? 11.727 -11.705 -1.319 1 97.59 108 TYR A O 1
ATOM 895 N N . PHE A 1 109 ? 10.776 -9.753 -0.78 1 98.35 109 PHE A N 1
ATOM 896 C CA . PHE A 1 109 ? 11.791 -9.497 0.236 1 98.35 109 PHE A CA 1
ATOM 897 C C . PHE A 1 109 ? 11.267 -8.533 1.293 1 98.35 109 PHE A C 1
ATOM 899 O O . PHE A 1 109 ? 10.41 -7.694 1.006 1 98.35 109 PHE A O 1
ATOM 906 N N . TYR A 1 110 ? 11.749 -8.657 2.492 1 98.4 110 TYR A N 1
ATOM 907 C CA . TYR A 1 110 ? 11.49 -7.709 3.57 1 98.4 110 TYR A CA 1
ATOM 908 C C . TYR A 1 110 ? 12.576 -6.641 3.63 1 98.4 110 TYR A C 1
ATOM 910 O O . TYR A 1 110 ? 13.759 -6.939 3.449 1 98.4 110 TYR A O 1
ATOM 918 N N . ASP A 1 111 ? 12.119 -5.388 3.889 1 98.02 111 ASP A N 1
ATOM 919 C CA . ASP A 1 111 ? 13.143 -4.402 4.222 1 98.02 111 ASP A CA 1
ATOM 920 C C . ASP A 1 111 ? 13.602 -4.554 5.67 1 98.02 111 ASP A C 1
ATOM 922 O O . ASP A 1 111 ? 13.37 -5.592 6.295 1 98.02 111 ASP A O 1
ATOM 926 N N . TYR A 1 112 ? 14.257 -3.608 6.248 1 97.27 112 TYR A N 1
ATOM 927 C CA . TYR A 1 112 ? 14.873 -3.69 7.568 1 97.27 112 TYR A CA 1
ATOM 928 C C . TYR A 1 112 ? 13.817 -3.648 8.666 1 97.27 112 TYR A C 1
ATOM 930 O O . TYR A 1 112 ? 14.096 -3.989 9.817 1 97.27 112 TYR A O 1
ATOM 938 N N . ASP A 1 113 ? 12.622 -3.21 8.317 1 97.91 113 ASP A N 1
ATOM 939 C CA . ASP A 1 113 ? 11.574 -2.981 9.306 1 97.91 113 ASP A CA 1
ATOM 940 C C . ASP A 1 113 ? 10.332 -3.812 8.994 1 97.91 113 ASP A C 1
ATOM 942 O O . ASP A 1 113 ? 9.208 -3.384 9.264 1 97.91 113 ASP A O 1
ATOM 946 N N . HIS A 1 114 ? 10.472 -4.895 8.237 1 98.07 114 HIS A N 1
ATOM 947 C CA . HIS A 1 114 ? 9.488 -5.944 7.999 1 98.07 114 HIS A CA 1
ATOM 948 C C . HIS A 1 114 ? 8.464 -5.513 6.954 1 98.07 114 HIS A C 1
ATOM 950 O O . HIS A 1 114 ? 7.432 -6.166 6.783 1 98.07 114 HIS A O 1
ATOM 956 N N . ASN A 1 115 ? 8.654 -4.34 6.301 1 98.46 115 ASN A N 1
ATOM 957 C CA . ASN A 1 115 ? 7.843 -4.084 5.116 1 98.46 115 ASN A CA 1
ATOM 958 C C . ASN A 1 115 ? 8.12 -5.105 4.016 1 98.46 115 ASN A C 1
ATOM 960 O O . ASN A 1 115 ? 9.264 -5.265 3.586 1 98.46 115 ASN A O 1
ATOM 964 N N . LEU A 1 116 ? 7.104 -5.765 3.596 1 98.4 116 LEU A N 1
ATOM 965 C CA . LEU A 1 116 ? 7.259 -6.746 2.527 1 98.4 116 LEU A CA 1
ATOM 966 C C . LEU A 1 116 ? 6.999 -6.112 1.165 1 98.4 116 LEU A C 1
ATOM 968 O O . LEU A 1 116 ? 5.957 -5.486 0.956 1 98.4 116 LEU A O 1
ATOM 972 N N . PHE A 1 117 ? 7.936 -6.276 0.282 1 98.71 117 PHE A N 1
ATOM 973 C CA . PHE A 1 117 ? 7.837 -5.783 -1.087 1 98.71 117 PHE A CA 1
ATOM 974 C C . PHE A 1 117 ? 7.885 -6.936 -2.083 1 98.71 117 PHE A C 1
ATOM 976 O O . PHE A 1 117 ? 8.453 -7.991 -1.792 1 98.71 117 PHE A O 1
ATOM 983 N N . GLU A 1 118 ? 7.303 -6.677 -3.176 1 98.19 118 GLU A N 1
ATOM 984 C CA . GLU A 1 118 ? 7.377 -7.57 -4.328 1 98.19 118 GLU A CA 1
ATOM 985 C C . GLU A 1 118 ? 7.785 -6.813 -5.588 1 98.19 118 GLU A C 1
ATOM 987 O O . GLU A 1 118 ? 7.297 -5.709 -5.841 1 98.19 118 GLU A O 1
ATOM 992 N N . LEU A 1 119 ? 8.748 -7.324 -6.27 1 98.03 119 LEU A N 1
ATOM 993 C CA . LEU A 1 119 ? 9.005 -6.928 -7.651 1 98.03 119 LEU A CA 1
ATOM 994 C C . LEU A 1 119 ? 8.4 -7.932 -8.626 1 98.03 119 LEU A C 1
ATOM 996 O O . LEU A 1 119 ? 8.755 -9.113 -8.607 1 98.03 119 LEU A O 1
ATOM 1000 N N . HIS A 1 120 ? 7.484 -7.433 -9.428 1 97.15 120 HIS A N 1
ATOM 1001 C CA . HIS A 1 120 ? 6.618 -8.324 -10.192 1 97.15 120 HIS A CA 1
ATOM 1002 C C . HIS A 1 120 ? 6.63 -7.966 -11.674 1 97.15 120 HIS A C 1
ATOM 1004 O O . HIS A 1 120 ? 6.585 -6.787 -12.033 1 97.15 120 HIS A O 1
ATOM 1010 N N . THR A 1 121 ? 6.611 -8.935 -12.622 1 96.42 121 THR A N 1
ATOM 1011 C CA . THR A 1 121 ? 6.745 -8.669 -14.05 1 96.42 121 THR A CA 1
ATOM 1012 C C . THR A 1 121 ? 5.397 -8.799 -14.753 1 96.42 121 THR A C 1
ATOM 1014 O O . THR A 1 121 ? 5.238 -8.351 -15.89 1 96.42 121 THR A O 1
ATOM 1017 N N . GLY A 1 122 ? 4.387 -9.366 -14.126 1 93.84 122 GLY A N 1
ATOM 1018 C CA . GLY A 1 122 ? 3.125 -9.644 -14.792 1 93.84 122 GLY A CA 1
ATOM 1019 C C . GLY A 1 122 ? 2.087 -8.557 -14.581 1 93.84 122 GLY A C 1
ATOM 1020 O O . GLY A 1 122 ? 2.351 -7.563 -13.902 1 93.84 122 GLY A O 1
ATOM 1021 N N . THR A 1 123 ? 1.051 -8.682 -15.367 1 95.88 123 THR A N 1
ATOM 1022 C CA . THR A 1 123 ? -0.106 -7.803 -15.243 1 95.88 123 THR A CA 1
ATOM 1023 C C . THR A 1 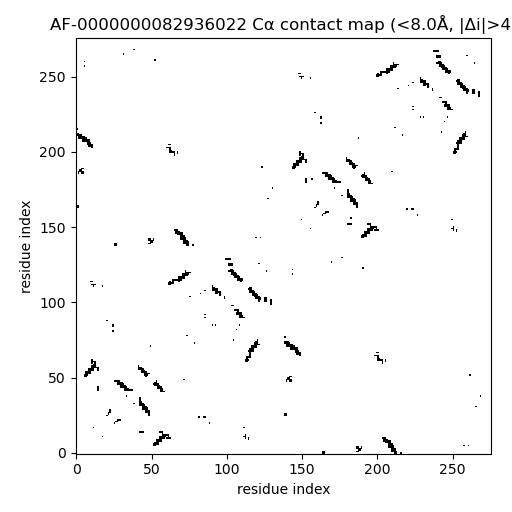123 ? -1.318 -8.573 -14.725 1 95.88 123 THR A C 1
ATOM 1025 O O . THR A 1 123 ? -1.309 -9.805 -14.692 1 95.88 123 THR A O 1
ATOM 1028 N N . LEU A 1 124 ? -2.268 -7.775 -14.319 1 96.52 124 LEU A N 1
ATOM 1029 C CA . LEU A 1 124 ? -3.512 -8.403 -13.885 1 96.52 124 LEU A CA 1
ATOM 1030 C C . LEU A 1 124 ? -4.119 -9.239 -15.007 1 96.52 124 LEU A C 1
ATOM 1032 O O . LEU A 1 124 ? -4.577 -10.359 -14.773 1 96.52 124 LEU A O 1
ATOM 1036 N N . GLU A 1 125 ? -4.17 -8.676 -16.199 1 95.47 125 GLU A N 1
ATOM 1037 C CA . GLU A 1 125 ? -4.739 -9.372 -17.349 1 95.47 125 GLU A CA 1
ATOM 1038 C C . GLU A 1 125 ? -4.027 -10.698 -17.6 1 95.47 125 GLU A C 1
ATOM 1040 O O . GLU A 1 125 ? -4.673 -11.722 -17.834 1 95.47 125 GLU A O 1
ATOM 1045 N N . GLU A 1 126 ? -2.707 -10.69 -17.579 1 93.85 126 GLU A N 1
ATOM 1046 C CA . GLU A 1 126 ? -1.923 -11.905 -17.774 1 93.85 126 GLU A CA 1
ATOM 1047 C C . GLU A 1 126 ? -2.215 -12.931 -16.682 1 93.85 126 GLU A C 1
ATOM 1049 O O . GLU A 1 126 ? -2.333 -14.126 -16.962 1 93.85 126 GLU A O 1
ATOM 1054 N N . ARG A 1 127 ? -2.329 -12.478 -15.459 1 92.15 127 ARG A N 1
ATOM 1055 C CA . ARG A 1 127 ? -2.614 -13.358 -14.33 1 92.15 127 ARG A CA 1
ATOM 1056 C C . ARG A 1 127 ? -3.969 -14.039 -14.495 1 92.15 127 ARG A C 1
ATOM 1058 O O . ARG A 1 127 ? -4.081 -15.257 -14.34 1 92.15 127 ARG A O 1
ATOM 1065 N N . LEU A 1 128 ? -4.951 -13.238 -14.839 1 92.69 128 LEU A N 1
ATOM 1066 C CA . LEU A 1 128 ? -6.3 -13.773 -14.984 1 92.69 128 LEU A CA 1
ATOM 1067 C C . LEU A 1 128 ? -6.38 -14.733 -16.167 1 92.69 128 LEU A C 1
ATOM 1069 O O . LEU A 1 128 ? -7.083 -15.744 -16.104 1 92.69 128 LEU A O 1
ATOM 1073 N N . SER A 1 129 ? -5.742 -14.399 -17.205 1 90.91 129 SER A N 1
ATOM 1074 C CA . SER A 1 129 ? -5.7 -15.285 -18.364 1 90.91 129 SER A CA 1
ATOM 1075 C C . SER A 1 129 ? -5.058 -16.624 -18.014 1 90.91 129 SER A C 1
ATOM 1077 O O . SER A 1 129 ? -5.524 -17.676 -18.455 1 90.91 129 SER A O 1
ATOM 1079 N N . SER A 1 130 ? -4.003 -16.489 -17.233 1 87.31 130 SER A N 1
ATOM 1080 C CA . SER A 1 130 ? -3.309 -17.704 -16.816 1 87.31 130 SER A CA 1
ATOM 1081 C C . SER A 1 130 ? -4.197 -18.573 -15.932 1 87.31 130 SER A C 1
ATOM 1083 O O . SER A 1 130 ? -4.195 -19.799 -16.056 1 87.31 130 SER A O 1
ATOM 1085 N N . TYR A 1 131 ? -4.891 -17.98 -15.053 1 85.11 131 TYR A N 1
ATOM 1086 C CA . TYR A 1 131 ? -5.786 -18.725 -14.175 1 85.11 131 TYR A CA 1
ATOM 1087 C C . TYR A 1 131 ? -6.904 -19.388 -14.97 1 85.11 131 TYR A C 1
ATOM 1089 O O . TYR A 1 131 ? -7.275 -20.532 -14.697 1 85.11 131 TYR A O 1
ATOM 1097 N N . LYS A 1 132 ? -7.47 -18.667 -15.912 1 83.63 132 LYS A N 1
ATOM 1098 C CA . LYS A 1 132 ? -8.521 -19.216 -16.765 1 83.63 132 LYS A CA 1
ATOM 1099 C C . LYS A 1 132 ? -8.017 -20.423 -17.551 1 83.63 132 LYS A C 1
ATOM 1101 O O . LYS A 1 132 ? -8.748 -21.398 -17.738 1 83.63 132 LYS A O 1
ATOM 1106 N N . ALA A 1 133 ? -6.809 -20.335 -17.936 1 80.07 133 ALA A N 1
ATOM 1107 C CA . ALA A 1 133 ? -6.222 -21.416 -18.724 1 80.07 133 ALA A CA 1
ATOM 1108 C C . ALA A 1 133 ? -6.051 -22.678 -17.883 1 80.07 133 ALA A C 1
ATOM 1110 O O . ALA A 1 133 ? -6.255 -23.791 -18.373 1 80.07 133 ALA A O 1
ATOM 1111 N N . VAL A 1 134 ? -5.725 -22.454 -16.673 1 77.04 134 VAL A N 1
ATOM 1112 C CA . VAL A 1 134 ? -5.52 -23.587 -15.777 1 77.04 134 VAL A CA 1
ATOM 1113 C C . VAL A 1 134 ? -6.87 -24.177 -15.372 1 77.04 134 VAL A C 1
ATOM 1115 O O . VAL A 1 134 ? -7.024 -25.398 -15.301 1 77.04 134 VAL A O 1
ATOM 1118 N N . ASP A 1 135 ? -7.801 -23.238 -15.124 1 72.34 135 ASP A N 1
ATOM 1119 C CA . ASP A 1 135 ? -9.123 -23.693 -14.703 1 72.34 135 ASP A CA 1
ATOM 1120 C C . ASP A 1 135 ? -9.83 -24.443 -15.83 1 72.34 135 ASP A C 1
ATOM 1122 O O . ASP A 1 135 ? -10.628 -25.347 -15.575 1 72.34 135 ASP A O 1
ATOM 1126 N N . ARG A 1 136 ? -9.656 -24.034 -17.064 1 67.43 136 ARG A N 1
ATOM 1127 C CA . ARG A 1 136 ? -10.263 -24.704 -18.21 1 67.43 136 ARG A CA 1
ATOM 1128 C C . ARG A 1 136 ? -9.626 -26.069 -18.447 1 67.43 136 ARG A C 1
ATOM 1130 O O . ARG A 1 136 ? -10.28 -26.988 -18.943 1 67.43 136 ARG A O 1
ATOM 1137 N N . LYS A 1 137 ? -8.426 -26.14 -18.255 1 63.48 137 LYS A N 1
ATOM 1138 C CA . LYS A 1 137 ? -7.763 -27.42 -18.488 1 63.48 137 LYS A CA 1
ATOM 1139 C C . LYS A 1 137 ? -8.169 -28.448 -17.435 1 63.48 137 LYS A C 1
ATOM 1141 O O . LYS A 1 137 ? -7.933 -29.646 -17.607 1 63.48 137 LYS A O 1
ATOM 1146 N N . GLU A 1 138 ? -8.751 -27.999 -16.404 1 52.82 138 GLU A N 1
ATOM 1147 C CA . GLU A 1 138 ? -9.233 -28.995 -15.453 1 52.82 138 GLU A CA 1
ATOM 1148 C C . GLU A 1 138 ? -10.719 -29.28 -15.657 1 52.82 138 GLU A C 1
ATOM 1150 O O . GLU A 1 138 ? -11.485 -28.381 -16.009 1 52.82 138 GLU A O 1
ATOM 1155 N N . MET B 1 1 ? 14.299 -0.649 -14.074 1 89.48 1 MET B N 1
ATOM 1156 C CA . MET B 1 1 ? 13.624 0.505 -13.487 1 89.48 1 MET B CA 1
ATOM 1157 C C . MET B 1 1 ? 12.188 0.159 -13.107 1 89.48 1 MET B C 1
ATOM 1159 O O . MET B 1 1 ? 11.53 -0.623 -13.795 1 89.48 1 MET B O 1
ATOM 1163 N N . ILE B 1 2 ? 11.645 0.655 -11.996 1 97.36 2 ILE B N 1
ATOM 1164 C CA . ILE B 1 2 ? 10.275 0.421 -11.554 1 97.36 2 ILE B CA 1
ATOM 1165 C C . ILE B 1 2 ? 9.305 1.182 -12.456 1 97.36 2 ILE B C 1
ATOM 1167 O O . ILE B 1 2 ? 9.481 2.378 -12.699 1 97.36 2 ILE B O 1
ATOM 1171 N N . GLU B 1 3 ? 8.31 0.541 -12.899 1 97.49 3 GLU B N 1
ATOM 1172 C CA . GLU B 1 3 ? 7.371 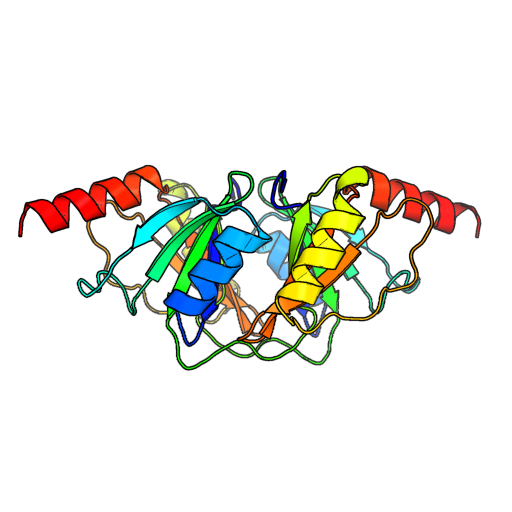1.149 -13.837 1 97.49 3 GLU B CA 1
ATOM 1173 C C . GLU B 1 3 ? 6.19 1.78 -13.105 1 97.49 3 GLU B C 1
ATOM 1175 O O . GLU B 1 3 ? 5.684 2.826 -13.517 1 97.49 3 GLU B O 1
ATOM 1180 N N . SER B 1 4 ? 5.685 1.167 -12.108 1 97.92 4 SER B N 1
ATOM 1181 C CA . SER B 1 4 ? 4.508 1.57 -11.347 1 97.92 4 SER B CA 1
ATOM 1182 C C . SER B 1 4 ? 4.286 0.657 -10.146 1 97.92 4 SER B C 1
ATOM 1184 O O . SER B 1 4 ? 5.035 -0.301 -9.941 1 97.92 4 SER B O 1
ATOM 1186 N N . VAL B 1 5 ? 3.345 1.004 -9.338 1 98.49 5 VAL B N 1
ATOM 1187 C CA . VAL B 1 5 ? 2.812 0.029 -8.393 1 98.49 5 VAL B CA 1
ATOM 1188 C C . VAL B 1 5 ? 1.979 -1.011 -9.138 1 98.49 5 VAL B C 1
ATOM 1190 O O . VAL B 1 5 ? 1.037 -0.664 -9.855 1 98.49 5 VAL B O 1
ATOM 1193 N N . SER B 1 6 ? 2.373 -2.23 -9.056 1 98.34 6 SER B N 1
ATOM 1194 C CA . SER B 1 6 ? 1.629 -3.307 -9.701 1 98.34 6 SER B CA 1
ATOM 1195 C C . SER B 1 6 ? 0.337 -3.613 -8.951 1 98.34 6 SER B C 1
ATOM 1197 O O . SER B 1 6 ? -0.758 -3.406 -9.479 1 98.34 6 SER B O 1
ATOM 1199 N N . HIS B 1 7 ? 0.504 -4.061 -7.755 1 98.73 7 HIS B N 1
ATOM 1200 C CA . HIS B 1 7 ? -0.659 -4.337 -6.918 1 98.73 7 HIS B CA 1
ATOM 1201 C C . HIS B 1 7 ? -0.323 -4.181 -5.439 1 98.73 7 HIS B C 1
ATOM 1203 O O . HIS B 1 7 ? 0.851 -4.124 -5.067 1 98.73 7 HIS B O 1
ATOM 1209 N N . ILE B 1 8 ? -1.333 -4.015 -4.665 1 98.87 8 ILE B N 1
ATOM 1210 C CA . ILE B 1 8 ? -1.253 -3.951 -3.21 1 98.87 8 ILE B CA 1
ATOM 1211 C C . ILE B 1 8 ? -2.029 -5.116 -2.598 1 98.87 8 ILE B C 1
ATOM 1213 O O . ILE B 1 8 ? -3.158 -5.399 -3.006 1 98.87 8 ILE B O 1
ATOM 1217 N N . THR B 1 9 ? -1.406 -5.77 -1.661 1 98.48 9 THR B N 1
ATOM 1218 C CA . THR B 1 9 ? -2.029 -6.932 -1.037 1 98.48 9 THR B CA 1
ATOM 1219 C C . THR B 1 9 ? -2.318 -6.665 0.437 1 98.48 9 THR B C 1
ATOM 1221 O O . THR B 1 9 ? -1.427 -6.26 1.186 1 98.48 9 THR B O 1
ATOM 1224 N N . PHE B 1 10 ? -3.495 -6.922 0.798 1 98.47 10 PHE B N 1
ATOM 1225 C CA . PHE B 1 10 ? -3.914 -6.922 2.194 1 98.47 10 PHE B CA 1
ATOM 1226 C C . PHE B 1 10 ? -4.189 -8.342 2.677 1 98.47 10 PHE B C 1
ATOM 1228 O O . PHE B 1 10 ? -4.534 -9.217 1.881 1 98.47 10 PHE B O 1
ATOM 1235 N N . VAL B 1 11 ? -4.022 -8.537 3.958 1 97.83 11 VAL B N 1
ATOM 1236 C CA . VAL B 1 11 ? -4.373 -9.822 4.553 1 97.83 11 VAL B CA 1
ATOM 1237 C C . VAL B 1 11 ? -5.606 -9.662 5.44 1 97.83 11 VAL B C 1
ATOM 1239 O O . VAL B 1 11 ? -5.799 -8.614 6.062 1 97.83 11 VAL B O 1
ATOM 1242 N N . ALA B 1 12 ? -6.399 -10.655 5.428 1 97.6 12 ALA B N 1
ATOM 1243 C CA . ALA B 1 12 ? -7.632 -10.629 6.21 1 97.6 12 ALA B CA 1
ATOM 1244 C C . ALA B 1 12 ? -7.974 -12.018 6.741 1 97.6 12 ALA B C 1
ATOM 1246 O O . ALA B 1 12 ? -7.692 -13.026 6.089 1 97.6 12 ALA B O 1
ATOM 1247 N N . LYS B 1 13 ? -8.619 -12.116 7.872 1 97.25 13 LYS B N 1
ATOM 1248 C CA . LYS B 1 13 ? -9.029 -13.382 8.474 1 97.25 13 LYS B CA 1
ATOM 1249 C C . LYS B 1 13 ? -10.278 -13.935 7.794 1 97.25 13 LYS B C 1
ATOM 1251 O O . LYS B 1 13 ? -10.443 -15.151 7.681 1 97.25 13 LYS B O 1
ATOM 1256 N N . ASP B 1 14 ? -11.164 -13.076 7.439 1 96.53 14 ASP B N 1
ATOM 1257 C CA . ASP B 1 14 ? -12.43 -13.424 6.803 1 96.53 14 ASP B CA 1
ATOM 1258 C C . ASP B 1 14 ? -12.582 -12.719 5.458 1 96.53 14 ASP B C 1
ATOM 1260 O O . ASP B 1 14 ? -12.952 -11.544 5.405 1 96.53 14 ASP B O 1
ATOM 1264 N N . LEU B 1 15 ? -12.407 -13.444 4.393 1 95.79 15 LEU B N 1
ATOM 1265 C CA . LEU B 1 15 ? -12.355 -12.889 3.045 1 95.79 15 LEU B CA 1
ATOM 1266 C C . LEU B 1 15 ? -13.718 -12.347 2.627 1 95.79 15 LEU B C 1
ATOM 1268 O O . LEU B 1 15 ? -13.802 -11.309 1.967 1 95.79 15 LEU B O 1
ATOM 1272 N N . ASP B 1 16 ? -14.762 -13.04 2.984 1 96.27 16 ASP B N 1
ATOM 1273 C CA . ASP B 1 16 ? -16.109 -12.607 2.622 1 96.27 16 ASP B CA 1
ATOM 1274 C C . ASP B 1 16 ? -16.461 -11.284 3.298 1 96.27 16 ASP B C 1
ATOM 1276 O O . ASP B 1 16 ? -16.999 -10.378 2.659 1 96.27 16 ASP B O 1
ATOM 1280 N N . LYS B 1 17 ? -16.143 -11.222 4.543 1 97.4 17 LYS B N 1
ATOM 1281 C CA . LYS B 1 17 ? -16.418 -10.006 5.302 1 97.4 17 LYS B CA 1
ATOM 1282 C C . LYS B 1 17 ? -15.64 -8.819 4.74 1 97.4 17 LYS B C 1
ATOM 1284 O O . LYS B 1 17 ? -16.194 -7.731 4.57 1 97.4 17 LYS B O 1
ATOM 1289 N N . THR B 1 18 ? -14.418 -9.018 4.446 1 97.69 18 THR B N 1
ATOM 1290 C CA . THR B 1 18 ? -13.573 -7.965 3.893 1 97.69 18 THR B CA 1
ATOM 1291 C C . THR B 1 18 ? -14.035 -7.581 2.49 1 97.69 18 THR B C 1
ATOM 1293 O O . THR B 1 18 ? -13.996 -6.407 2.118 1 97.69 18 THR B O 1
ATOM 1296 N N . THR B 1 19 ? -14.458 -8.532 1.736 1 97.42 19 THR B N 1
ATOM 1297 C CA . THR B 1 19 ? -14.98 -8.269 0.4 1 97.42 19 THR B CA 1
ATOM 1298 C C . THR B 1 19 ? -16.18 -7.329 0.464 1 97.42 19 THR B C 1
ATOM 1300 O O . THR B 1 19 ? -16.259 -6.362 -0.296 1 97.42 19 THR B O 1
ATOM 1303 N N . GLU B 1 20 ? -17.054 -7.609 1.335 1 97.96 20 GLU B N 1
ATOM 1304 C CA . GLU B 1 20 ? -18.228 -6.755 1.49 1 97.96 20 GLU B CA 1
ATOM 1305 C C . GLU B 1 20 ? -17.831 -5.336 1.886 1 97.96 20 GLU B C 1
ATOM 1307 O O . GLU B 1 20 ? -18.389 -4.364 1.374 1 97.96 20 GLU B O 1
ATOM 1312 N N . LEU B 1 21 ? -16.905 -5.224 2.786 1 98.17 21 LEU B N 1
ATOM 1313 C CA . LEU B 1 21 ? -16.39 -3.919 3.187 1 98.17 21 LEU B CA 1
ATOM 1314 C C . LEU B 1 21 ? -15.832 -3.163 1.986 1 98.17 21 LEU B C 1
ATOM 1316 O O . LEU B 1 21 ? -16.155 -1.991 1.781 1 98.17 21 LEU B O 1
ATOM 1320 N N . PHE B 1 22 ? -15.014 -3.821 1.182 1 98.6 22 PHE B N 1
ATOM 1321 C CA . PHE B 1 22 ? -14.355 -3.189 0.044 1 98.6 22 PHE B CA 1
ATOM 1322 C C . PHE B 1 22 ? -15.378 -2.731 -0.988 1 98.6 22 PHE B C 1
ATOM 1324 O O . PHE B 1 22 ? -15.263 -1.635 -1.54 1 98.6 22 PHE B O 1
ATOM 1331 N N . LYS B 1 23 ? -16.332 -3.539 -1.212 1 97.99 23 LYS B N 1
ATOM 1332 C CA . LYS B 1 23 ? -17.374 -3.177 -2.167 1 97.99 23 LYS B CA 1
ATOM 1333 C C . LYS B 1 23 ? -18.186 -1.985 -1.668 1 97.99 23 LYS B C 1
ATOM 1335 O O . LYS B 1 23 ? -18.419 -1.03 -2.413 1 97.99 23 LYS B O 1
ATOM 1340 N N . GLU B 1 24 ? -18.569 -2.026 -0.452 1 97.56 24 GLU B N 1
ATOM 1341 C CA . GLU B 1 24 ? -19.446 -1.008 0.119 1 97.56 24 GLU B CA 1
ATOM 1342 C C . GLU B 1 24 ? -18.705 0.311 0.317 1 97.56 24 GLU B C 1
ATOM 1344 O O . GLU B 1 24 ? -19.231 1.379 -0.003 1 97.56 24 GLU B O 1
ATOM 1349 N N . LEU B 1 25 ? -17.551 0.232 0.779 1 98.11 25 LEU B N 1
ATOM 1350 C CA . LEU B 1 25 ? -16.853 1.448 1.182 1 98.11 25 LEU B CA 1
ATOM 1351 C C . LEU B 1 25 ? -16.069 2.038 0.014 1 98.11 25 LEU B C 1
ATOM 1353 O O . LEU B 1 25 ? -16.111 3.248 -0.219 1 98.11 25 LEU B O 1
ATOM 1357 N N . PHE B 1 26 ? -15.381 1.19 -0.75 1 98.19 26 PHE B N 1
ATOM 1358 C CA . PHE B 1 26 ? -14.447 1.684 -1.754 1 98.19 26 PHE B CA 1
ATOM 1359 C C . PHE B 1 26 ? -15.046 1.572 -3.152 1 98.19 26 PHE B C 1
ATOM 1361 O O . PHE B 1 26 ? -14.44 2.016 -4.129 1 98.19 26 PHE B O 1
ATOM 1368 N N . GLY B 1 27 ? -16.235 0.952 -3.248 1 97.78 27 GLY B N 1
ATOM 1369 C CA . GLY B 1 27 ? -16.749 0.674 -4.58 1 97.78 27 GLY B CA 1
ATOM 1370 C C . GLY B 1 27 ? -15.873 -0.279 -5.371 1 97.78 27 GLY B C 1
ATOM 1371 O O . GLY B 1 27 ? -15.743 -0.145 -6.589 1 97.78 27 GLY B O 1
ATOM 1372 N N . ALA B 1 28 ? -15.286 -1.214 -4.727 1 98.29 28 ALA B N 1
ATOM 1373 C CA . ALA B 1 28 ? -14.34 -2.148 -5.331 1 98.29 28 ALA B CA 1
ATOM 1374 C C . ALA B 1 28 ? -15.041 -3.078 -6.317 1 98.29 28 ALA B C 1
ATOM 1376 O O . ALA B 1 28 ? -16.125 -3.593 -6.032 1 98.29 28 ALA B O 1
ATOM 1377 N N . LYS B 1 29 ? -14.422 -3.211 -7.43 1 98.42 29 LYS B N 1
ATOM 1378 C CA . LYS B 1 29 ? -14.889 -4.194 -8.403 1 98.42 29 LYS B CA 1
ATOM 1379 C C . LYS B 1 29 ? -14.119 -5.505 -8.273 1 98.42 29 LYS B C 1
ATOM 1381 O O . LYS B 1 29 ? -12.914 -5.551 -8.528 1 98.42 29 LYS B O 1
ATOM 1386 N N . GLU B 1 30 ? -14.78 -6.517 -7.903 1 97.96 30 GLU B N 1
ATOM 1387 C CA . GLU B 1 30 ? -14.158 -7.834 -7.802 1 97.96 30 GLU B CA 1
ATOM 1388 C C . GLU B 1 30 ? -13.923 -8.44 -9.183 1 97.96 30 GLU B C 1
ATOM 1390 O O . GLU B 1 30 ? -14.848 -8.532 -9.992 1 97.96 30 GLU B O 1
ATOM 1395 N N . VAL B 1 31 ? -12.683 -8.94 -9.435 1 97.37 31 VAL B N 1
ATOM 1396 C CA . VAL B 1 31 ? -12.399 -9.426 -10.781 1 97.37 31 VAL B CA 1
ATOM 1397 C C . VAL B 1 31 ? -11.903 -10.869 -10.716 1 97.37 31 VAL B C 1
ATOM 1399 O O . VAL B 1 31 ? -11.755 -11.528 -11.748 1 97.37 31 VAL B O 1
ATOM 1402 N N . TYR B 1 32 ? -11.617 -11.34 -9.554 1 94.57 32 TYR B N 1
ATOM 1403 C CA . TYR B 1 32 ? -11.149 -12.712 -9.394 1 94.57 32 TYR B CA 1
ATOM 1404 C C . TYR B 1 32 ? -11.408 -13.215 -7.979 1 94.57 32 TYR B C 1
ATOM 1406 O O . TYR B 1 32 ? -11.271 -12.464 -7.011 1 94.57 32 TYR B O 1
ATOM 1414 N N . TYR B 1 33 ? -11.765 -14.453 -7.875 1 92.73 33 TYR B N 1
ATOM 1415 C CA . TYR B 1 33 ? -11.863 -15.211 -6.632 1 92.73 33 TYR B CA 1
ATOM 1416 C C . TYR B 1 33 ? -11.325 -16.625 -6.812 1 92.73 33 TYR B C 1
ATOM 1418 O O . TYR B 1 33 ? -11.783 -17.364 -7.687 1 92.73 33 TYR B O 1
ATOM 1426 N N . SER B 1 34 ? -10.374 -16.942 -6.043 1 85.22 34 SER B N 1
ATOM 1427 C CA . SER B 1 34 ? -9.746 -18.25 -6.192 1 85.22 34 SER B CA 1
ATOM 1428 C C . SER B 1 34 ? -10.676 -19.366 -5.729 1 85.22 34 SER B C 1
ATOM 1430 O O . SER B 1 34 ? -10.584 -20.498 -6.21 1 85.22 34 SER B O 1
ATOM 1432 N N . GLY B 1 35 ? -11.569 -18.98 -4.809 1 79.08 35 GLY B N 1
ATOM 1433 C CA . GLY B 1 35 ? -12.408 -20.022 -4.239 1 79.08 35 GLY B CA 1
ATOM 1434 C C . GLY B 1 35 ? -11.614 -21.127 -3.568 1 79.08 35 GLY B C 1
ATOM 1435 O O . GLY B 1 35 ? -10.725 -20.856 -2.758 1 79.08 35 GLY B O 1
ATOM 1436 N N . ASP B 1 36 ? -12.064 -22.369 -3.871 1 69.99 36 ASP B N 1
ATOM 1437 C CA . ASP B 1 36 ? -11.408 -23.546 -3.31 1 69.99 36 ASP B CA 1
ATOM 1438 C C . ASP B 1 36 ? -10.18 -23.933 -4.13 1 69.99 36 ASP B C 1
ATOM 1440 O O . ASP B 1 36 ? -9.379 -24.768 -3.703 1 69.99 36 ASP B O 1
ATOM 1444 N N . GLN B 1 37 ? -10.113 -23.43 -5.33 1 63.71 37 GLN B N 1
ATOM 1445 C CA . GLN B 1 37 ? -8.949 -23.706 -6.166 1 63.71 37 GLN B CA 1
ATOM 1446 C C . GLN B 1 37 ? -7.768 -22.821 -5.775 1 63.71 37 GLN B C 1
ATOM 1448 O O . GLN B 1 37 ? -7.732 -21.638 -6.12 1 63.71 37 GLN B O 1
ATOM 1453 N N . ILE B 1 38 ? -7.119 -23.207 -4.769 1 58.28 38 ILE B N 1
ATOM 1454 C CA . ILE B 1 38 ? -6.059 -22.379 -4.206 1 58.28 38 ILE B CA 1
ATOM 1455 C C . ILE B 1 38 ? -4.877 -22.327 -5.172 1 58.28 38 ILE B C 1
ATOM 1457 O O . ILE B 1 38 ? -4.187 -23.329 -5.373 1 58.28 38 ILE B O 1
ATOM 1461 N N . HIS B 1 39 ? -4.892 -21.516 -6.102 1 55.7 39 HIS B N 1
ATOM 1462 C CA . HIS B 1 39 ? -3.741 -21.345 -6.981 1 55.7 39 HIS B CA 1
ATOM 1463 C C . HIS B 1 39 ? -2.59 -20.656 -6.254 1 55.7 39 HIS B C 1
ATOM 1465 O O . HIS B 1 39 ? -1.481 -20.565 -6.786 1 55.7 39 HIS B O 1
ATOM 1471 N N . SER B 1 40 ? -2.912 -20.203 -5.094 1 61.61 40 SER B N 1
ATOM 1472 C CA . SER B 1 40 ? -1.909 -19.519 -4.286 1 61.61 40 SER B CA 1
ATOM 1473 C C . SER B 1 40 ? -1.825 -20.116 -2.885 1 61.61 40 SER B C 1
ATOM 1475 O O . SER B 1 40 ? -2.309 -21.225 -2.648 1 61.61 40 SER B O 1
ATOM 1477 N N . LEU B 1 41 ? -1.147 -19.449 -2.009 1 67.17 41 LEU B N 1
ATOM 1478 C CA . LEU B 1 41 ? -0.873 -19.914 -0.654 1 67.17 41 LEU B CA 1
ATOM 1479 C C . LEU B 1 41 ? -2.158 -19.992 0.164 1 67.17 41 LEU B C 1
ATOM 1481 O O . LEU B 1 41 ? -2.244 -20.765 1.12 1 67.17 41 LEU B O 1
ATOM 1485 N N . SER B 1 42 ? -3.131 -19.158 -0.287 1 81.16 42 SER B N 1
ATOM 1486 C CA . SER B 1 42 ? -4.403 -19.059 0.42 1 81.16 42 SER B CA 1
ATOM 1487 C C . SER B 1 42 ? -5.502 -18.524 -0.492 1 81.16 42 SER B C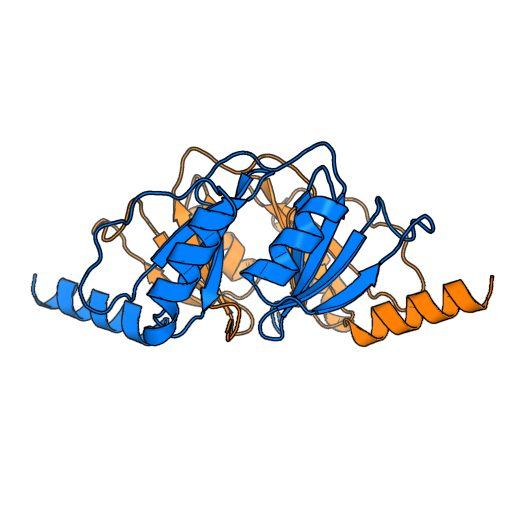 1
ATOM 1489 O O . SER B 1 42 ? -5.229 -18.087 -1.612 1 81.16 42 SER B O 1
ATOM 1491 N N . LYS B 1 43 ? -6.732 -18.616 -0.047 1 90.96 43 LYS B N 1
ATOM 1492 C CA . LYS B 1 43 ? -7.826 -17.979 -0.775 1 90.96 43 LYS B CA 1
ATOM 1493 C C . LYS B 1 43 ? -7.562 -16.488 -0.969 1 90.96 43 LYS B C 1
ATOM 1495 O O . LYS B 1 43 ? -7.07 -15.816 -0.06 1 90.96 43 LYS B O 1
ATOM 1500 N N . GLU B 1 44 ? -7.833 -16.112 -2.171 1 94.22 44 GLU B N 1
ATOM 1501 C CA . GLU B 1 44 ? -7.59 -14.699 -2.448 1 94.22 44 GLU B CA 1
ATOM 1502 C C . GLU B 1 44 ? -8.644 -14.133 -3.395 1 94.22 44 GLU B C 1
ATOM 1504 O O . GLU B 1 44 ? -9.275 -14.879 -4.147 1 94.22 44 GLU B O 1
ATOM 1509 N N . ARG B 1 45 ? -8.831 -12.905 -3.295 1 96.61 45 ARG B N 1
ATOM 1510 C CA . ARG B 1 45 ? -9.69 -12.135 -4.189 1 96.61 45 ARG B CA 1
ATOM 1511 C C . ARG B 1 45 ? -8.961 -10.908 -4.726 1 96.61 45 ARG B C 1
ATOM 1513 O O . ARG B 1 45 ? -8.193 -10.27 -4.003 1 96.61 45 ARG B O 1
ATOM 1520 N N . PHE B 1 46 ? -9.218 -10.675 -6.02 1 97.72 46 PHE B N 1
ATOM 1521 C CA . PHE B 1 46 ? -8.661 -9.482 -6.646 1 97.72 46 PHE B CA 1
ATOM 1522 C C . PHE B 1 46 ? -9.748 -8.443 -6.894 1 97.72 46 PHE B C 1
ATOM 1524 O O . PHE B 1 46 ? -10.864 -8.787 -7.29 1 97.72 46 PHE B O 1
ATOM 1531 N N . PHE B 1 47 ? -9.378 -7.189 -6.697 1 98.71 47 PHE B N 1
ATOM 1532 C CA . PHE B 1 47 ? -10.263 -6.049 -6.908 1 98.71 47 PHE B CA 1
ATOM 1533 C C . PHE B 1 47 ? -9.571 -4.971 -7.732 1 98.71 47 PHE B C 1
ATOM 1535 O O . PHE B 1 47 ? -8.341 -4.936 -7.81 1 98.71 47 PHE B O 1
ATOM 1542 N N . ILE B 1 48 ? -10.404 -4.129 -8.328 1 98.66 48 ILE B N 1
ATOM 1543 C CA . ILE B 1 48 ? -9.952 -2.847 -8.859 1 98.66 48 ILE B CA 1
ATOM 1544 C C . ILE B 1 48 ? -10.554 -1.708 -8.039 1 98.66 48 ILE B C 1
ATOM 1546 O O . ILE B 1 48 ? -11.777 -1.591 -7.932 1 98.66 48 ILE B O 1
ATOM 1550 N N . ILE B 1 49 ? -9.751 -0.939 -7.451 1 98.49 49 ILE B N 1
ATOM 1551 C CA . ILE B 1 49 ? -10.146 0.261 -6.722 1 98.49 49 ILE B CA 1
ATOM 1552 C C . ILE B 1 49 ? -9.423 1.477 -7.298 1 98.49 49 ILE B C 1
ATOM 1554 O O . ILE B 1 49 ? -8.193 1.553 -7.255 1 98.49 49 ILE B O 1
ATOM 1558 N N . GLY B 1 50 ? -10.127 2.445 -7.8 1 97.4 50 GLY B N 1
ATOM 1559 C CA . GLY B 1 50 ? -9.487 3.598 -8.412 1 97.4 50 GLY B CA 1
ATOM 1560 C C . GLY B 1 50 ? -8.492 3.225 -9.494 1 97.4 50 GLY B C 1
ATOM 1561 O O . GLY B 1 50 ? -7.421 3.827 -9.595 1 97.4 50 GLY B O 1
ATOM 1562 N N . GLY B 1 51 ? -8.703 2.136 -10.165 1 97.51 51 GLY B N 1
ATOM 1563 C CA . GLY B 1 51 ? -7.845 1.685 -11.249 1 97.51 51 GLY B CA 1
ATOM 1564 C C . GLY B 1 51 ? -6.686 0.828 -10.775 1 97.51 51 GLY B C 1
ATOM 1565 O O . GLY B 1 51 ? -5.897 0.339 -11.586 1 97.51 51 GLY B O 1
ATOM 1566 N N . GLN B 1 52 ? -6.593 0.644 -9.521 1 98.56 52 GLN B N 1
ATOM 1567 C CA . GLN B 1 52 ? -5.474 -0.099 -8.95 1 98.56 52 GLN B CA 1
ATOM 1568 C C . GLN B 1 52 ? -5.862 -1.548 -8.669 1 98.56 52 GLN B C 1
ATOM 1570 O O . GLN B 1 52 ? -6.95 -1.816 -8.157 1 98.56 52 GLN B O 1
ATOM 1575 N N . TRP B 1 53 ? -4.989 -2.486 -9.053 1 98.75 53 TRP B N 1
ATOM 1576 C CA . TRP B 1 53 ? -5.12 -3.898 -8.708 1 98.75 53 TRP B CA 1
ATOM 1577 C C . TRP B 1 53 ? -4.852 -4.123 -7.223 1 98.75 53 TRP B C 1
ATOM 1579 O O . TRP B 1 53 ? -3.721 -3.962 -6.759 1 98.75 53 TRP B O 1
ATOM 1589 N N . ILE B 1 54 ? -5.908 -4.512 -6.475 1 98.81 54 ILE B N 1
ATOM 1590 C CA . ILE B 1 54 ? -5.841 -4.801 -5.046 1 98.81 54 ILE B CA 1
ATOM 1591 C C . ILE B 1 54 ? -6.1 -6.288 -4.809 1 98.81 54 ILE B C 1
ATOM 1593 O O . ILE B 1 54 ? -7.06 -6.85 -5.34 1 98.81 54 ILE B O 1
ATOM 1597 N N . ALA B 1 55 ? -5.249 -6.876 -4.088 1 97.91 55 ALA B N 1
ATOM 1598 C CA . ALA B 1 55 ? -5.444 -8.267 -3.688 1 97.91 55 ALA B CA 1
ATOM 1599 C C . ALA B 1 55 ? -5.761 -8.371 -2.199 1 97.91 55 ALA B C 1
ATOM 1601 O O . ALA B 1 55 ? -5.177 -7.655 -1.382 1 97.91 55 ALA B O 1
ATOM 1602 N N . VAL B 1 56 ? -6.684 -9.202 -1.87 1 97.75 56 VAL B N 1
ATOM 1603 C CA . VAL B 1 56 ? -6.92 -9.576 -0.48 1 97.75 56 VAL B CA 1
ATOM 1604 C C . VAL B 1 56 ? -6.71 -11.079 -0.306 1 97.75 56 VAL B C 1
ATOM 1606 O O . VAL B 1 56 ? -7.299 -11.882 -1.033 1 97.75 56 VAL B O 1
ATOM 1609 N N . MET B 1 57 ? -5.874 -11.371 0.642 1 95.96 57 MET B N 1
ATOM 1610 C CA . MET B 1 57 ? -5.539 -12.769 0.899 1 95.96 57 MET B CA 1
ATOM 1611 C C . MET B 1 57 ? -6.002 -13.192 2.289 1 95.96 57 MET B C 1
ATOM 1613 O O . MET B 1 57 ? -5.799 -12.465 3.264 1 95.96 57 MET B O 1
ATOM 1617 N N . GLU B 1 58 ? -6.607 -14.347 2.341 1 95.78 58 GLU B N 1
ATOM 1618 C CA . GLU B 1 58 ? -6.996 -14.896 3.636 1 95.78 58 GLU B CA 1
ATOM 1619 C C . GLU B 1 58 ? -5.78 -15.397 4.411 1 95.78 58 GLU B C 1
ATOM 1621 O O . GLU B 1 58 ? -4.987 -16.184 3.89 1 95.78 58 GLU B O 1
ATOM 1626 N N . ASN B 1 59 ? -5.661 -14.901 5.586 1 95.07 59 ASN B N 1
ATOM 1627 C CA . ASN B 1 59 ? -4.54 -15.265 6.445 1 95.07 59 ASN B CA 1
ATOM 1628 C C . ASN B 1 59 ? -4.879 -15.073 7.92 1 95.07 59 ASN B C 1
ATOM 1630 O O . ASN B 1 59 ? -5.535 -14.097 8.289 1 95.07 59 ASN B O 1
ATOM 1634 N N . LYS B 1 60 ? -4.423 -16.022 8.723 1 94.8 60 LYS B N 1
ATOM 1635 C CA . LYS B 1 60 ? -4.647 -15.905 10.161 1 94.8 60 LYS B CA 1
ATOM 1636 C C . LYS B 1 60 ? -3.716 -14.867 10.78 1 94.8 60 LYS B C 1
ATOM 1638 O O . LYS B 1 60 ? -4.058 -14.238 11.784 1 94.8 60 LYS B O 1
ATOM 1643 N N . ASP B 1 61 ? -2.546 -14.716 10.225 1 95.97 61 ASP B N 1
ATOM 1644 C CA . ASP B 1 61 ? -1.588 -13.715 10.682 1 95.97 61 ASP B CA 1
ATOM 1645 C C . ASP B 1 61 ? -1.85 -12.363 10.023 1 95.97 61 ASP B C 1
ATOM 1647 O O . ASP B 1 61 ? -1.469 -12.143 8.871 1 95.97 61 ASP B O 1
ATOM 1651 N N . ILE B 1 62 ? -2.396 -11.441 10.805 1 97.11 62 ILE B N 1
ATOM 1652 C CA . ILE B 1 62 ? -2.735 -10.134 10.253 1 97.11 62 ILE B CA 1
ATOM 1653 C C . ILE B 1 62 ? -1.717 -9.096 10.723 1 97.11 62 ILE B C 1
ATOM 1655 O O . ILE B 1 62 ? -0.903 -9.372 11.607 1 97.11 62 ILE B O 1
ATOM 1659 N N . VAL B 1 63 ? -1.742 -7.96 10.119 1 97.79 63 VAL B N 1
ATOM 1660 C CA . VAL B 1 63 ? -0.823 -6.879 10.46 1 97.79 63 VAL B CA 1
ATOM 1661 C C . VAL B 1 63 ? -1.152 -6.34 11.85 1 97.79 63 VAL B C 1
ATOM 1663 O O . VAL B 1 63 ? -2.317 -6.317 12.254 1 97.79 63 VAL B O 1
ATOM 1666 N N . ASN B 1 64 ? -0.144 -5.956 12.536 1 98.38 64 ASN B N 1
ATOM 1667 C CA . ASN B 1 64 ? -0.375 -5.2 13.762 1 98.38 64 ASN B CA 1
ATOM 1668 C C . ASN B 1 64 ? -0.725 -3.745 13.467 1 98.38 64 ASN B C 1
ATOM 1670 O O . ASN B 1 64 ? -0.535 -3.271 12.345 1 98.38 64 ASN B O 1
ATOM 1674 N N . ARG B 1 65 ? -1.269 -3.079 14.489 1 97.31 65 ARG B N 1
ATOM 1675 C CA . ARG B 1 65 ? -1.647 -1.683 14.294 1 97.31 65 ARG B CA 1
ATOM 1676 C C . ARG B 1 65 ? -0.421 -0.776 14.313 1 97.31 65 ARG B C 1
ATOM 1678 O O . ARG B 1 65 ? 0.335 -0.765 15.287 1 97.31 65 ARG B O 1
ATOM 1685 N N . THR B 1 66 ? -0.151 -0.129 13.308 1 96.48 66 THR B N 1
ATOM 1686 C CA . THR B 1 66 ? 0.854 0.915 13.139 1 96.48 66 THR B CA 1
ATOM 1687 C C . THR B 1 66 ? 0.331 2.029 12.237 1 96.48 66 THR B C 1
ATOM 1689 O O . THR B 1 66 ? -0.854 2.056 11.899 1 96.48 66 THR B O 1
ATOM 1692 N N . TYR B 1 67 ? 1.208 2.936 11.889 1 95.3 67 TYR B N 1
ATOM 1693 C CA . TYR B 1 67 ? 0.795 4.02 11.005 1 95.3 67 TYR B CA 1
ATOM 1694 C C . TYR B 1 67 ? 1.035 3.655 9.545 1 95.3 67 TYR B C 1
ATOM 1696 O O . TYR B 1 67 ? 0.904 4.501 8.658 1 95.3 67 TYR B O 1
ATOM 1704 N N . HIS B 1 68 ? 1.46 2.453 9.244 1 97.42 68 HIS B N 1
ATOM 1705 C CA . HIS B 1 68 ? 1.518 1.89 7.9 1 97.42 68 HIS B CA 1
ATOM 1706 C C . HIS B 1 68 ? 0.137 1.866 7.253 1 97.42 68 HIS B C 1
ATOM 1708 O O . HIS B 1 68 ? -0.81 1.318 7.822 1 97.42 68 HIS B O 1
ATOM 1714 N N . HIS B 1 69 ? 0.018 2.595 6.033 1 98.34 69 HIS B N 1
ATOM 1715 C CA . HIS B 1 69 ? -1.337 2.644 5.494 1 98.34 69 HIS B CA 1
ATOM 1716 C C . HIS B 1 69 ? -1.323 2.927 3.996 1 98.34 69 HIS B C 1
ATOM 1718 O O . HIS B 1 69 ? -0.285 3.286 3.437 1 98.34 69 HIS B O 1
ATOM 1724 N N . VAL B 1 70 ? -2.46 2.739 3.412 1 98.81 70 VAL B N 1
ATOM 1725 C CA . VAL B 1 70 ? -2.738 3.135 2.035 1 98.81 70 VAL B CA 1
ATOM 1726 C C . VAL B 1 70 ? -3.824 4.209 2.016 1 98.81 70 VAL B C 1
ATOM 1728 O O . VAL B 1 70 ? -4.85 4.075 2.686 1 98.81 70 VAL B O 1
ATOM 1731 N N . ALA B 1 71 ? -3.54 5.263 1.278 1 98.6 71 ALA B N 1
ATOM 1732 C CA . ALA B 1 71 ? -4.489 6.364 1.132 1 98.6 71 ALA B CA 1
ATOM 1733 C C . ALA B 1 71 ? -5.139 6.348 -0.248 1 98.6 71 ALA B C 1
ATOM 1735 O O . ALA B 1 71 ? -4.449 6.251 -1.265 1 98.6 71 ALA B O 1
ATOM 1736 N N . PHE B 1 72 ? -6.403 6.479 -0.257 1 98.77 72 PHE B N 1
ATOM 1737 C CA . PHE B 1 72 ? -7.146 6.615 -1.504 1 98.77 72 PHE B CA 1
ATOM 1738 C C . PHE B 1 72 ? -7.64 8.046 -1.687 1 98.77 72 PHE B C 1
ATOM 1740 O O . PHE B 1 72 ? -8.082 8.683 -0.729 1 98.77 72 PHE B O 1
ATOM 1747 N N . LYS B 1 73 ? -7.543 8.492 -2.869 1 98.52 73 LYS B N 1
ATOM 1748 C CA . LYS B 1 73 ? -7.943 9.857 -3.199 1 98.52 73 LYS B CA 1
ATOM 1749 C C . LYS B 1 73 ? -9.455 9.96 -3.377 1 98.52 73 LYS B C 1
ATOM 1751 O O . LYS B 1 73 ? -10.053 9.175 -4.116 1 98.52 73 LYS B O 1
ATOM 1756 N N . ILE B 1 74 ? -10.016 10.92 -2.672 1 98.23 74 ILE B N 1
ATOM 1757 C CA . ILE B 1 74 ? -11.43 11.23 -2.849 1 98.23 74 ILE B CA 1
ATOM 1758 C C . ILE B 1 74 ? -11.606 12.73 -3.074 1 98.23 74 ILE B C 1
ATOM 1760 O O . ILE B 1 74 ? -10.679 13.511 -2.846 1 98.23 74 ILE B O 1
ATOM 1764 N N . LYS B 1 75 ? -12.754 13.1 -3.531 1 97.31 75 LYS B N 1
ATOM 1765 C CA . LYS B 1 75 ? -13.091 14.514 -3.667 1 97.31 75 LYS B CA 1
ATOM 1766 C C . LYS B 1 75 ? -13.546 15.101 -2.334 1 97.31 75 LYS B C 1
ATOM 1768 O O . LYS B 1 75 ? -14.138 14.4 -1.51 1 97.31 75 LYS B O 1
ATOM 1773 N N . GLU B 1 76 ? -13.353 16.39 -2.158 1 95.55 76 GLU B N 1
ATOM 1774 C CA . GLU B 1 76 ? -13.776 17.068 -0.936 1 95.55 76 GLU B CA 1
ATOM 1775 C C . GLU B 1 76 ? -15.28 16.927 -0.719 1 95.55 76 GLU B C 1
ATOM 1777 O O . GLU B 1 76 ? -15.737 16.777 0.416 1 95.55 76 GLU B O 1
ATOM 1782 N N . GLU B 1 77 ? -16.04 16.924 -1.761 1 96.87 77 GLU B N 1
ATOM 1783 C CA . GLU B 1 77 ? -17.496 16.886 -1.667 1 96.87 77 GLU B CA 1
ATOM 1784 C C . GLU B 1 77 ? -17.983 15.521 -1.189 1 96.87 77 GLU B C 1
ATOM 1786 O O . GLU B 1 77 ? -19.138 15.376 -0.782 1 96.87 77 GLU B O 1
ATOM 1791 N N . ASP B 1 78 ? -17.105 14.565 -1.227 1 97.55 78 ASP B N 1
ATOM 1792 C CA . ASP B 1 78 ? -17.509 13.207 -0.876 1 97.55 78 ASP B CA 1
ATOM 1793 C C . ASP B 1 78 ? -17.187 12.898 0.585 1 97.55 78 ASP B C 1
ATOM 1795 O O . ASP B 1 78 ? -17.504 11.815 1.08 1 97.55 78 ASP B O 1
ATOM 1799 N N . ILE B 1 79 ? -16.635 13.802 1.314 1 96 79 ILE B N 1
ATOM 1800 C CA . ILE B 1 79 ? -16.121 13.575 2.661 1 96 79 ILE B CA 1
ATOM 1801 C C . ILE B 1 79 ? -17.255 13.118 3.576 1 96 79 ILE B C 1
ATOM 1803 O O . ILE B 1 79 ? -17.135 12.101 4.263 1 96 79 ILE B O 1
ATOM 1807 N N . ASP B 1 80 ? -18.307 13.807 3.574 1 97.21 80 ASP B N 1
ATOM 1808 C CA . ASP B 1 80 ? -19.408 13.488 4.478 1 97.21 80 ASP B CA 1
ATOM 1809 C C . ASP B 1 80 ? -19.978 12.102 4.182 1 97.21 80 ASP B C 1
ATOM 1811 O O . ASP B 1 80 ? -20.324 11.358 5.102 1 97.21 80 ASP B O 1
ATOM 1815 N N . MET B 1 81 ? -20.088 11.84 2.955 1 97.9 81 MET B N 1
ATOM 1816 C CA . MET B 1 81 ? -20.588 10.526 2.561 1 97.9 81 MET B CA 1
ATOM 1817 C C . MET B 1 81 ? -19.691 9.418 3.103 1 97.9 81 MET B C 1
ATOM 1819 O O . MET B 1 81 ? -20.18 8.438 3.668 1 97.9 81 MET B O 1
ATOM 1823 N N . TYR B 1 82 ? -18.459 9.58 3.007 1 97.89 82 TYR B N 1
ATOM 1824 C CA . TYR B 1 82 ? -17.533 8.543 3.446 1 97.89 82 TYR B CA 1
ATOM 1825 C C . TYR B 1 82 ? -17.479 8.469 4.967 1 97.89 82 TYR B C 1
ATOM 1827 O O . TYR B 1 82 ? -17.343 7.384 5.538 1 97.89 82 TYR B O 1
ATOM 1835 N N . LEU B 1 83 ? -17.543 9.616 5.619 1 97.17 83 LEU B N 1
ATOM 1836 C CA . LEU B 1 83 ? -17.624 9.599 7.075 1 97.17 83 LEU B CA 1
ATOM 1837 C C . LEU B 1 83 ? -18.824 8.783 7.544 1 97.17 83 LEU B C 1
ATOM 1839 O O . LEU B 1 83 ? -18.707 7.972 8.466 1 97.17 83 LEU B O 1
ATOM 1843 N N . ASN B 1 84 ? -19.869 8.944 6.896 1 97.71 84 ASN B N 1
ATOM 1844 C CA . ASN B 1 84 ? -21.084 8.211 7.233 1 97.71 84 ASN B CA 1
ATOM 1845 C C . ASN B 1 84 ? -20.931 6.717 6.965 1 97.71 84 ASN B C 1
ATOM 1847 O O . ASN B 1 84 ? -21.385 5.89 7.757 1 97.71 84 ASN B O 1
ATOM 1851 N N . LYS B 1 85 ? -20.342 6.404 5.863 1 97.66 85 LYS B N 1
ATOM 1852 C CA . LYS B 1 85 ? -20.121 4.998 5.536 1 97.66 85 LYS B CA 1
ATOM 1853 C C . LYS B 1 85 ? -19.248 4.32 6.588 1 97.66 85 LYS B C 1
A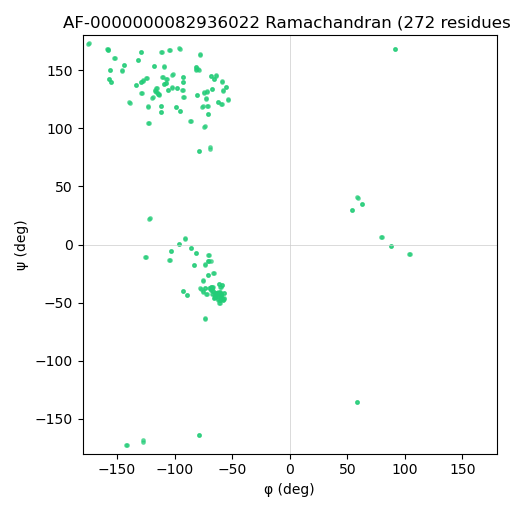TOM 1855 O O . LYS B 1 85 ? -19.551 3.21 7.032 1 97.66 85 LYS B O 1
ATOM 1860 N N . VAL B 1 86 ? -18.146 4.946 6.946 1 97.61 86 VAL B N 1
ATOM 1861 C CA . VAL B 1 86 ? -17.213 4.394 7.922 1 97.61 86 VAL B CA 1
ATOM 1862 C C . VAL B 1 86 ? -17.927 4.176 9.255 1 97.61 86 VAL B C 1
ATOM 1864 O O . VAL B 1 86 ? -17.753 3.138 9.897 1 97.61 86 VAL B O 1
ATOM 1867 N N . LYS B 1 87 ? -18.713 5.136 9.607 1 96.64 87 LYS B N 1
ATOM 1868 C CA . LYS B 1 87 ? -19.48 5.038 10.845 1 96.64 87 LYS B CA 1
ATOM 1869 C C . LYS B 1 87 ? -20.495 3.901 10.775 1 96.64 87 LYS B C 1
ATOM 1871 O O . LYS B 1 87 ? -20.615 3.109 11.713 1 96.64 87 LYS B O 1
ATOM 1876 N N . LYS B 1 88 ? -21.188 3.805 9.708 1 96.99 88 LYS B N 1
ATOM 1877 C CA . LYS B 1 88 ? -22.217 2.786 9.519 1 96.99 88 LYS B CA 1
ATOM 1878 C C . LYS B 1 88 ? -21.619 1.383 9.583 1 96.99 88 LYS B C 1
ATOM 1880 O O . LYS B 1 88 ? -22.255 0.454 10.085 1 96.99 88 LYS B O 1
ATOM 1885 N N . LEU B 1 89 ? -20.428 1.279 9.111 1 96.79 89 LEU B N 1
ATOM 1886 C CA . LEU B 1 89 ? -19.754 -0.014 9.076 1 96.79 89 LEU B CA 1
ATOM 1887 C C . LEU B 1 89 ? -19.057 -0.3 10.402 1 96.79 89 LEU B C 1
ATOM 1889 O O . LEU B 1 89 ? -18.443 -1.356 10.571 1 96.79 89 LEU B O 1
ATOM 1893 N N . ASN B 1 90 ? -19.11 0.661 11.315 1 96.54 90 ASN B N 1
ATOM 1894 C CA . ASN B 1 90 ? -18.551 0.542 12.657 1 96.54 90 ASN B CA 1
ATOM 1895 C C . ASN B 1 90 ? -17.052 0.257 12.618 1 96.54 90 ASN B C 1
ATOM 1897 O O . ASN B 1 90 ? -16.562 -0.611 13.342 1 96.54 90 ASN B O 1
ATOM 1901 N N . LEU B 1 91 ? -16.399 0.907 11.729 1 97.78 91 LEU B N 1
ATOM 1902 C CA . LEU B 1 91 ? -14.948 0.777 11.658 1 97.78 91 LEU B CA 1
ATOM 1903 C C . LEU B 1 91 ? -14.271 1.667 12.695 1 97.78 91 LEU B C 1
ATOM 1905 O O . LEU B 1 91 ? -14.83 2.688 13.103 1 97.78 91 LEU B O 1
ATOM 1909 N N . ASP B 1 92 ? -13.147 1.256 13.134 1 97.52 92 ASP B N 1
ATOM 1910 C CA . ASP B 1 92 ? -12.365 2.016 14.104 1 97.52 92 ASP B CA 1
ATOM 1911 C C . ASP B 1 92 ? -11.708 3.229 13.45 1 97.52 92 ASP B C 1
ATOM 1913 O O . ASP B 1 92 ? -10.666 3.104 12.803 1 97.52 92 ASP B O 1
ATOM 1917 N N . MET B 1 93 ? -12.264 4.394 13.634 1 96.67 93 MET B N 1
ATOM 1918 C CA . MET B 1 93 ? -11.777 5.628 13.023 1 96.67 93 MET B CA 1
ATOM 1919 C C . MET B 1 93 ? -10.811 6.352 13.955 1 96.67 93 MET B C 1
ATOM 1921 O O . MET B 1 93 ? -11.08 6.49 15.149 1 96.67 93 MET B O 1
ATOM 1925 N N . LYS B 1 94 ? -9.765 6.754 13.447 1 93.29 94 LYS B N 1
ATOM 1926 C CA . LYS B 1 94 ? -8.849 7.592 14.215 1 93.29 94 LYS B CA 1
ATOM 1927 C C . LYS B 1 94 ? -9.329 9.04 14.252 1 93.29 94 LYS B C 1
ATOM 1929 O O . LYS B 1 94 ? -9.954 9.517 13.302 1 93.29 94 LYS B O 1
ATOM 1934 N N . PRO B 1 95 ? -8.995 9.691 15.281 1 87.47 95 PRO B N 1
ATOM 1935 C CA . PRO B 1 95 ? -9.347 11.112 15.325 1 87.47 95 PRO B CA 1
ATOM 1936 C C . PRO B 1 95 ? -8.648 11.927 14.239 1 87.47 95 PRO B C 1
ATOM 1938 O O . PRO B 1 95 ? -7.545 11.575 13.812 1 87.47 95 PRO B O 1
ATOM 1941 N N . PRO B 1 96 ? -9.435 12.876 13.835 1 79.53 96 PRO B N 1
ATOM 1942 C CA . PRO B 1 96 ? -8.784 13.743 12.849 1 79.53 96 PRO B CA 1
ATOM 1943 C C . PRO B 1 96 ? -7.52 14.407 13.391 1 79.53 96 PRO B C 1
ATOM 1945 O O . PRO B 1 96 ? -7.448 14.728 14.58 1 79.53 96 PRO B O 1
ATOM 1948 N N . ARG B 1 97 ? -6.599 14.47 12.595 1 75.02 97 ARG B N 1
ATOM 1949 C CA . ARG B 1 97 ? -5.384 15.186 12.97 1 75.02 97 ARG B CA 1
ATOM 1950 C C . ARG B 1 97 ? -5.444 16.642 12.522 1 75.02 97 ARG B C 1
ATOM 1952 O O . ARG B 1 97 ? -6.066 16.958 11.505 1 75.02 97 ARG B O 1
ATOM 1959 N N . PRO B 1 98 ? -4.858 17.47 13.38 1 74.4 98 PRO B N 1
ATOM 1960 C CA . PRO B 1 98 ? -4.745 18.845 12.887 1 74.4 98 PRO B CA 1
ATOM 1961 C C . PRO B 1 98 ? -3.969 18.94 11.575 1 74.4 98 PRO B C 1
ATOM 1963 O O . PRO B 1 98 ? -2.996 18.209 11.375 1 74.4 98 PRO B O 1
ATOM 1966 N N . ARG B 1 99 ? -4.507 19.638 10.667 1 72.99 99 ARG B N 1
ATOM 1967 C CA . ARG B 1 99 ? -3.839 19.797 9.379 1 72.99 99 ARG B CA 1
ATOM 1968 C C . ARG B 1 99 ? -3.632 21.272 9.048 1 72.99 99 ARG B C 1
ATOM 1970 O O . ARG B 1 99 ? -4.41 22.125 9.479 1 72.99 99 ARG B O 1
ATOM 1977 N N . ILE B 1 100 ? -2.465 21.41 8.428 1 75.36 100 ILE B N 1
ATOM 1978 C CA . ILE B 1 100 ? -2.225 22.734 7.863 1 75.36 100 ILE B CA 1
ATOM 1979 C C . ILE B 1 100 ? -3.213 22.997 6.728 1 75.36 100 ILE B C 1
ATOM 1981 O O . ILE B 1 100 ? -3.577 22.079 5.989 1 75.36 100 ILE B O 1
ATOM 1985 N N . LYS B 1 101 ? -3.584 24.2 6.736 1 76.95 101 LYS B N 1
ATOM 1986 C CA . LYS B 1 101 ? -4.475 24.586 5.646 1 76.95 101 LYS B CA 1
ATOM 1987 C C . LYS B 1 101 ? -3.875 24.222 4.291 1 76.95 101 LYS B C 1
ATOM 1989 O O . LYS B 1 101 ? -2.692 24.468 4.043 1 76.95 101 LYS B O 1
ATOM 1994 N N . GLY B 1 102 ? -4.629 23.46 3.542 1 79.31 102 GLY B N 1
ATOM 1995 C CA . GLY B 1 102 ? -4.178 23.166 2.191 1 79.31 102 GLY B CA 1
ATOM 1996 C C . GLY B 1 102 ? -3.63 21.76 2.038 1 79.31 102 GLY B C 1
ATOM 1997 O O . GLY B 1 102 ? -3.385 21.302 0.92 1 79.31 102 GLY B O 1
ATOM 1998 N N . GLU B 1 103 ? -3.475 21.079 3.123 1 84.56 103 GLU B N 1
ATOM 1999 C CA . GLU B 1 103 ? -2.894 19.742 3.052 1 84.56 103 GLU B CA 1
ATOM 2000 C C . GLU B 1 103 ? -3.942 18.703 2.663 1 84.56 103 GLU B C 1
ATOM 2002 O O . GLU B 1 103 ? -3.615 17.536 2.44 1 84.56 103 GLU B O 1
ATOM 2007 N N . GLY B 1 104 ? -5.166 19.116 2.606 1 88.61 104 GLY B N 1
ATOM 2008 C CA . GLY B 1 104 ? -6.254 18.192 2.33 1 88.61 104 GLY B CA 1
ATOM 2009 C C . GLY B 1 104 ? -6.867 17.6 3.585 1 88.61 104 GLY B C 1
ATOM 2010 O O . GLY B 1 104 ? -6.382 17.842 4.692 1 88.61 104 GLY B O 1
ATOM 2011 N N . TYR B 1 105 ? -7.923 16.992 3.45 1 92.69 105 TYR B N 1
ATOM 2012 C CA . TYR B 1 105 ? -8.644 16.324 4.528 1 92.69 105 TYR B CA 1
ATOM 2013 C C . TYR B 1 105 ? -8.412 14.819 4.489 1 92.69 105 TYR B C 1
ATOM 2015 O O . TYR B 1 105 ? -8.213 14.243 3.417 1 92.69 105 TYR B O 1
ATOM 2023 N N . SER B 1 106 ? -8.393 14.259 5.73 1 95.39 106 SER B N 1
ATOM 2024 C CA . SER B 1 106 ? -8.128 12.827 5.813 1 95.39 106 SER B CA 1
ATOM 2025 C C . SER B 1 106 ? -9.11 12.136 6.754 1 95.39 106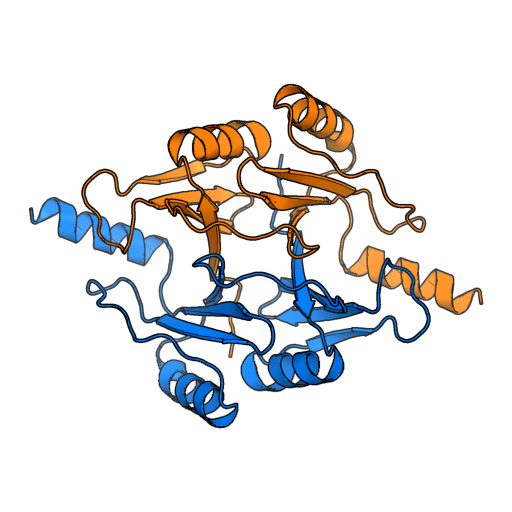 SER B C 1
ATOM 2027 O O . SER B 1 106 ? -9.451 12.676 7.808 1 95.39 106 SER B O 1
ATOM 2029 N N . ILE B 1 107 ? -9.569 11.051 6.358 1 96.64 107 ILE B N 1
ATOM 2030 C CA . ILE B 1 107 ? -10.281 10.107 7.213 1 96.64 107 ILE B CA 1
ATOM 2031 C C . ILE B 1 107 ? -9.437 8.849 7.406 1 96.64 107 ILE B C 1
ATOM 2033 O O . ILE B 1 107 ? -9.194 8.105 6.453 1 96.64 107 ILE B O 1
ATOM 2037 N N . TYR B 1 108 ? -9.008 8.635 8.624 1 97.6 108 TYR B N 1
ATOM 2038 C CA . TYR B 1 108 ? -8.249 7.431 8.944 1 97.6 108 TYR B CA 1
ATOM 2039 C C . TYR B 1 108 ? -9.127 6.404 9.65 1 97.6 108 TYR B C 1
ATOM 2041 O O . TYR B 1 108 ? -9.846 6.737 10.595 1 97.6 108 TYR B O 1
ATOM 2049 N N . PHE B 1 109 ? -9.01 5.17 9.229 1 98.35 109 PHE B N 1
ATOM 2050 C CA . PHE B 1 109 ? -9.759 4.123 9.913 1 98.35 109 PHE B CA 1
ATOM 2051 C C . PHE B 1 109 ? -9.1 2.764 9.709 1 98.35 109 PHE B C 1
ATOM 2053 O O . PHE B 1 109 ? -8.444 2.533 8.692 1 98.35 109 PHE B O 1
ATOM 2060 N N . TYR B 1 110 ? -9.249 1.886 10.658 1 98.4 110 TYR B N 1
ATOM 2061 C CA . TYR B 1 110 ? -8.842 0.49 10.544 1 98.4 110 TYR B CA 1
ATOM 2062 C C . TYR B 1 110 ? -9.996 -0.376 10.053 1 98.4 110 TYR B C 1
ATOM 2064 O O . TYR B 1 110 ? -11.143 -0.185 10.465 1 98.4 110 TYR B O 1
ATOM 2072 N N . ASP B 1 111 ? -9.632 -1.326 9.165 1 97.97 111 ASP B N 1
ATOM 2073 C CA . ASP B 1 111 ? -10.647 -2.339 8.888 1 97.97 111 ASP B CA 1
ATOM 2074 C C . ASP B 1 111 ? -10.703 -3.38 10.004 1 97.97 111 ASP B C 1
ATOM 2076 O O . ASP B 1 111 ? -10.204 -3.143 11.107 1 97.97 111 ASP B O 1
ATOM 2080 N N . TYR B 1 112 ? -11.301 -4.506 9.813 1 97.18 112 TYR B N 1
ATOM 2081 C CA . TYR B 1 112 ? -11.55 -5.514 10.837 1 97.18 112 TYR B CA 1
ATOM 2082 C C . TYR B 1 112 ? -10.264 -6.244 11.208 1 97.18 112 TYR B C 1
ATOM 2084 O O .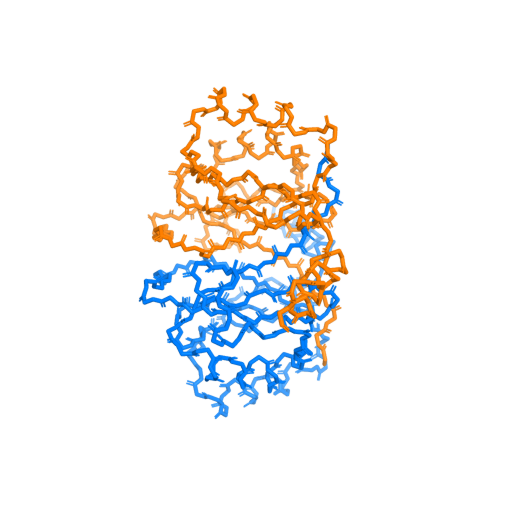 TYR B 1 112 ? -10.2 -6.917 12.239 1 97.18 112 TYR B O 1
ATOM 2092 N N . ASP B 1 113 ? -9.257 -6.139 10.355 1 97.89 113 ASP B N 1
ATOM 2093 C CA . ASP B 1 113 ? -8.029 -6.909 10.523 1 97.89 113 ASP B CA 1
ATOM 2094 C C . ASP B 1 113 ? -6.815 -5.99 10.635 1 97.89 113 ASP B C 1
ATOM 2096 O O . ASP B 1 113 ? -5.722 -6.337 10.182 1 97.89 113 ASP B O 1
ATOM 2100 N N . HIS B 1 114 ? -7.008 -4.731 11.03 1 98.07 114 HIS B N 1
ATOM 2101 C CA . HIS B 1 114 ? -5.996 -3.756 11.42 1 98.07 114 HIS B CA 1
ATOM 2102 C C . HIS B 1 114 ? -5.334 -3.129 10.197 1 98.07 114 HIS B C 1
ATOM 2104 O O . HIS B 1 114 ? -4.312 -2.449 10.32 1 98.07 114 HIS B O 1
ATOM 2110 N N . ASN B 1 115 ? -5.821 -3.421 8.967 1 98.44 115 ASN B N 1
ATOM 2111 C CA . ASN B 1 115 ? -5.374 -2.602 7.845 1 98.44 115 ASN B CA 1
ATOM 2112 C C . ASN B 1 115 ? -5.797 -1.145 8.012 1 98.44 115 ASN B C 1
ATOM 2114 O O . ASN B 1 115 ? -6.985 -0.852 8.157 1 98.44 115 ASN B O 1
ATOM 2118 N N . LEU B 1 116 ? -4.852 -0.279 8.001 1 98.38 116 LEU B N 1
ATOM 2119 C CA . LEU B 1 116 ? -5.152 1.144 8.121 1 98.38 116 LEU B CA 1
ATOM 2120 C C . LEU B 1 116 ? -5.316 1.782 6.746 1 98.38 116 LEU B C 1
ATOM 2122 O O . LEU B 1 116 ? -4.441 1.65 5.887 1 98.38 116 LEU B O 1
ATOM 2126 N N . PHE B 1 117 ? -6.423 2.447 6.562 1 98.71 117 PHE B N 1
ATOM 2127 C CA . PHE B 1 117 ? -6.726 3.164 5.329 1 98.71 117 PHE B CA 1
ATOM 2128 C C . PHE B 1 117 ? -6.889 4.655 5.596 1 98.71 117 PHE B C 1
ATOM 2130 O O . PHE B 1 117 ? -7.241 5.058 6.707 1 98.71 117 PHE B O 1
ATOM 2137 N N . GLU B 1 118 ? -6.624 5.374 4.589 1 98.18 118 GLU B N 1
ATOM 2138 C CA . GLU B 1 118 ? -6.882 6.811 4.572 1 98.18 118 GLU B CA 1
ATOM 2139 C C . GLU B 1 118 ? -7.678 7.214 3.333 1 98.18 118 GLU B C 1
ATOM 2141 O O . GLU B 1 118 ? -7.398 6.742 2.229 1 98.18 118 GLU B O 1
ATOM 2146 N N . LEU B 1 119 ? -8.717 7.942 3.536 1 98.02 119 LEU B N 1
ATOM 2147 C CA . LEU B 1 119 ? -9.356 8.689 2.457 1 98.02 119 LEU B CA 1
ATOM 2148 C C . LEU B 1 119 ? -8.907 10.146 2.465 1 98.02 119 LEU B C 1
ATOM 2150 O O . LEU B 1 119 ? -9.115 10.859 3.449 1 98.02 119 LEU B O 1
ATOM 2154 N N . HIS B 1 120 ? -8.277 10.533 1.373 1 97.18 120 HIS B N 1
ATOM 2155 C CA . HIS B 1 120 ? -7.538 11.79 1.359 1 97.18 120 HIS B CA 1
ATOM 2156 C C . HIS B 1 120 ? -7.963 12.667 0.186 1 97.18 120 HIS B C 1
ATOM 2158 O O . HIS B 1 120 ? -8.144 12.174 -0.93 1 97.18 120 HIS B O 1
ATOM 2164 N N . THR B 1 121 ? -8.083 14.009 0.33 1 96.46 121 THR B N 1
ATOM 2165 C CA . THR B 1 121 ? -8.601 14.892 -0.71 1 96.46 121 THR B CA 1
ATOM 2166 C C . THR B 1 121 ? -7.468 15.663 -1.379 1 96.46 121 THR B C 1
ATOM 2168 O O . THR B 1 121 ? -7.654 16.247 -2.449 1 96.46 121 THR B O 1
ATOM 2171 N N . GLY B 1 122 ? -6.277 15.673 -0.829 1 93.9 122 GLY B N 1
ATOM 2172 C CA . GLY B 1 122 ? -5.198 16.501 -1.345 1 93.9 122 GLY B CA 1
ATOM 2173 C C . GLY B 1 122 ? -4.273 15.756 -2.289 1 93.9 122 GLY B C 1
ATOM 2174 O O . GLY B 1 122 ? -4.476 14.571 -2.558 1 93.9 122 GLY B O 1
ATOM 2175 N N . THR B 1 123 ? -3.445 16.529 -2.924 1 95.93 123 THR B N 1
ATOM 2176 C CA . THR B 1 123 ? -2.405 15.997 -3.798 1 95.93 123 THR B CA 1
ATOM 2177 C C . THR B 1 123 ? -1.021 16.25 -3.208 1 95.93 123 THR B C 1
ATOM 2179 O O . THR B 1 123 ? -0.876 17.028 -2.262 1 95.93 123 THR B O 1
ATOM 2182 N N . LEU B 1 124 ? -0.099 15.542 -3.791 1 96.59 124 LEU B N 1
ATOM 2183 C CA . LEU B 1 124 ? 1.278 15.771 -3.367 1 96.59 124 LEU B CA 1
ATOM 2184 C C . LEU B 1 124 ? 1.678 17.227 -3.58 1 96.59 124 LEU B C 1
ATOM 2186 O O . LEU B 1 124 ? 2.308 17.835 -2.713 1 96.59 124 LEU B O 1
ATOM 2190 N N . GLU B 1 125 ? 1.363 17.759 -4.738 1 95.57 125 GLU B N 1
ATOM 2191 C CA . GLU B 1 125 ? 1.704 19.14 -5.064 1 95.57 125 GLU B CA 1
ATOM 2192 C C . GLU B 1 125 ? 1.113 20.11 -4.045 1 95.57 125 GLU B C 1
ATOM 2194 O O . GLU B 1 125 ? 1.797 21.026 -3.584 1 95.57 125 GLU B O 1
ATOM 2199 N N . GLU B 1 126 ? -0.152 19.939 -3.713 1 93.94 126 GLU B N 1
ATOM 2200 C CA . GLU B 1 126 ? -0.811 20.787 -2.724 1 93.94 126 GLU B CA 1
ATOM 2201 C C . GLU B 1 126 ? -0.136 20.672 -1.36 1 93.94 126 GLU B C 1
ATOM 2203 O O . GLU B 1 126 ? 0.048 21.674 -0.666 1 93.94 126 GLU B O 1
ATOM 220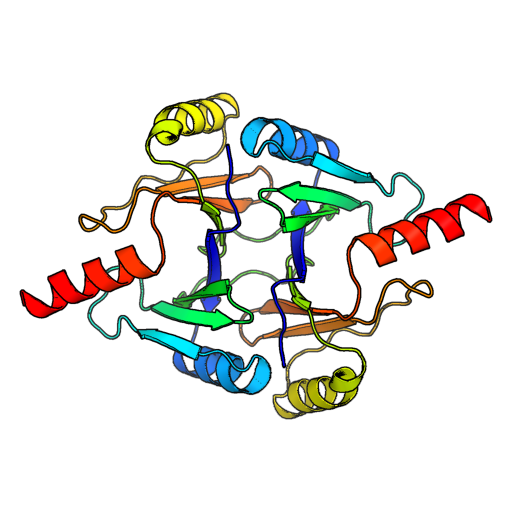8 N N . ARG B 1 127 ? 0.226 19.479 -0.978 1 92.24 127 ARG B N 1
ATOM 2209 C CA . ARG B 1 127 ? 0.885 19.239 0.301 1 92.24 127 ARG B CA 1
ATOM 2210 C C . ARG B 1 127 ? 2.227 19.961 0.369 1 92.24 127 ARG B C 1
ATOM 2212 O O . ARG B 1 127 ? 2.52 20.647 1.351 1 92.24 127 ARG B O 1
ATOM 2219 N N . LEU B 1 128 ? 2.987 19.804 -0.688 1 92.78 128 LEU B N 1
ATOM 2220 C CA . LEU B 1 128 ? 4.312 20.414 -0.715 1 92.78 128 LEU B CA 1
ATOM 2221 C C . LEU B 1 128 ? 4.209 21.935 -0.744 1 92.78 128 LEU B C 1
ATOM 2223 O O . LEU B 1 128 ? 5.021 22.629 -0.127 1 92.78 128 LEU B O 1
ATOM 2227 N N . SER B 1 129 ? 3.289 22.427 -1.475 1 91.04 129 SER B N 1
ATOM 2228 C CA . SER B 1 129 ? 3.065 23.868 -1.51 1 91.04 129 SER B CA 1
ATOM 2229 C C . SER B 1 129 ? 2.697 24.404 -0.131 1 91.04 129 SER B C 1
ATOM 2231 O O . SER B 1 129 ? 3.161 25.474 0.269 1 91.04 129 SER B O 1
ATOM 2233 N N . SER B 1 130 ? 1.865 23.615 0.517 1 87.42 130 SER B N 1
ATOM 2234 C CA . SER B 1 130 ? 1.449 24.014 1.857 1 87.42 130 SER B CA 1
ATOM 2235 C C . SER B 1 130 ? 2.629 24.016 2.824 1 87.42 130 SER B C 1
ATOM 2237 O O . SER B 1 130 ? 2.743 24.906 3.67 1 87.42 130 SER B O 1
ATOM 2239 N N . TYR B 1 131 ? 3.444 23.06 2.748 1 85.26 131 TYR B N 1
ATOM 2240 C CA . TYR B 1 131 ? 4.613 22.988 3.617 1 85.26 131 TYR B CA 1
ATOM 2241 C C . TYR B 1 131 ? 5.567 24.145 3.346 1 85.26 131 TYR B C 1
ATOM 2243 O O . TYR B 1 131 ? 6.13 24.725 4.277 1 85.26 131 TYR B O 1
ATOM 2251 N N . LYS B 1 132 ? 5.789 24.439 2.078 1 83.82 132 LYS B N 1
ATOM 2252 C CA . LYS B 1 132 ? 6.649 25.557 1.702 1 83.82 132 LYS B CA 1
ATOM 2253 C C . LYS B 1 132 ? 6.111 26.874 2.254 1 83.82 132 LYS B C 1
ATOM 2255 O O . LYS B 1 132 ? 6.882 27.734 2.686 1 83.82 132 LYS B O 1
ATOM 2260 N N . ALA B 1 133 ? 4.845 26.97 2.264 1 80.35 133 ALA B N 1
ATOM 2261 C CA . ALA B 1 133 ? 4.212 28.195 2.745 1 80.35 133 ALA B CA 1
ATOM 2262 C C . ALA B 1 133 ? 4.411 28.363 4.248 1 80.35 133 ALA B C 1
ATOM 2264 O O . ALA B 1 133 ? 4.619 29.478 4.733 1 80.35 133 ALA B O 1
ATOM 2265 N N . VAL B 1 134 ? 4.375 27.274 4.908 1 77.32 134 VAL B N 1
ATOM 2266 C CA . VAL B 1 134 ? 4.541 27.313 6.357 1 77.32 134 VAL B CA 1
ATOM 2267 C C . VAL B 1 134 ? 6.009 27.55 6.702 1 77.32 134 VAL B C 1
ATOM 2269 O O . VAL B 1 134 ? 6.322 28.302 7.628 1 77.32 134 VAL B O 1
ATOM 2272 N N . ASP B 1 135 ? 6.852 26.863 5.904 1 72.43 135 ASP B N 1
ATOM 2273 C CA . ASP B 1 135 ? 8.281 26.998 6.163 1 72.43 135 ASP B CA 1
ATOM 2274 C C . ASP B 1 135 ? 8.764 28.414 5.856 1 72.43 135 ASP B C 1
ATOM 2276 O O . ASP B 1 135 ? 9.705 28.905 6.483 1 72.43 135 ASP B O 1
ATOM 2280 N N . ARG B 1 136 ? 8.241 29.042 4.84 1 67.18 136 ARG B N 1
ATOM 2281 C CA . ARG B 1 136 ? 8.611 30.41 4.489 1 67.18 136 ARG B CA 1
ATOM 2282 C C . ARG B 1 136 ? 8.098 31.4 5.528 1 67.18 136 ARG B C 1
ATOM 2284 O O . ARG B 1 136 ? 8.706 32.45 5.746 1 67.18 136 ARG B O 1
ATOM 2291 N N . LYS B 1 137 ? 7.004 31.176 6.006 1 62.86 137 LYS B N 1
ATOM 2292 C CA . LYS B 1 137 ? 6.465 32.106 6.993 1 62.86 137 LYS B CA 1
ATOM 2293 C C . LYS B 1 137 ? 7.256 32.044 8.297 1 62.86 137 LYS B C 1
ATOM 2295 O O . LYS B 1 137 ? 7.133 32.929 9.146 1 62.86 137 LYS B O 1
ATOM 2300 N N . GLU B 1 138 ? 8.027 31.071 8.448 1 52.35 138 GLU B N 1
ATOM 2301 C CA . GLU B 1 138 ? 8.867 31.081 9.643 1 52.35 138 GLU B CA 1
ATOM 2302 C C . GLU B 1 138 ? 10.266 31.602 9.329 1 52.35 138 GLU B C 1
ATOM 2304 O O . GLU B 1 138 ? 10.803 31.344 8.25 1 52.35 138 GLU B O 1
#

Foldseek 3Di:
DDDDDQEEEFEDQDAVVVVVLCCQQQVWDWDDWCPPVPPDPATKTWTAGPNHIYMYGHDPDHDDADPDAEEDEDAPVCVVVNVVSCVVSVWAWDDWDDDQPQLFGWTWTADPRNHIYIYTHHDPVSNVVRVVVVVVVD/DDDDDQEEEFEDQDAVVVVVLCCQQQVWDWDDWCPPVPPDPATKTWTAGPNHIYMYGHDPDHDDADPDAEEDEDAPVCVVVNVVSCVVSVWAWDDWDDDQPQLFGWTWTADPRNHIYIYTHHDPVSNVVRVVVVVVVD

Solvent-accessible surface area (backbone atoms only — not comparable to full-atom values): 14603 Å² total; per-residue (Å²): 116,52,64,26,72,48,36,40,34,43,43,26,72,49,56,68,62,50,47,52,48,39,35,72,72,52,62,36,43,75,79,45,68,40,62,88,56,53,87,53,100,40,41,35,36,33,29,38,40,38,84,37,44,34,36,40,32,43,32,88,63,50,49,50,83,48,82,41,30,45,25,30,22,34,54,74,88,42,46,66,60,50,54,49,50,44,55,75,69,66,44,56,61,52,76,76,69,93,67,61,77,60,45,48,54,68,48,41,33,26,52,97,39,38,51,31,38,31,44,27,47,46,47,70,68,44,32,52,53,33,49,50,52,54,56,64,73,94,116,52,64,25,72,48,36,40,35,44,41,26,74,49,57,68,63,50,47,52,49,39,36,72,72,52,59,36,43,75,77,45,67,38,62,87,56,53,88,53,99,39,40,34,36,33,29,38,39,36,84,38,45,34,35,40,32,41,32,88,62,49,49,49,83,49,82,42,30,44,24,32,23,34,54,73,88,43,46,65,61,50,54,48,49,42,55,75,68,66,44,56,60,51,76,76,69,92,66,62,77,60,46,47,53,67,49,41,32,28,55,98,42,39,51,33,37,30,44,29,45,45,48,70,67,42,33,51,52,33,49,51,53,55,56,65,73,95

Secondary structure (DSSP, 8-state):
---EEEEEEEEES-HHHHHHHHHHHH--EEEEE-TT--SSSS-EEEEEETTEEEEEEE-SS-PPSSS-EEEEE--GGGHHHHHHHHHHTT-EEPPPPP--TTS--EEEEE-TTS-EEEEE---HHHHHHHHHHHHHH-/---EEEEEEEEES-HHHHHHHHHHHH--EEEEE-TT--SSSS-EEEEEETTEEEEEEE-SS-PPSSS-EEEEE--GGGHHHHHHHHHHTT-EEPPPPP--TTS--EEEEE-TTS-EEEEE---HHHHHHHHHHHHHH-

Radius of gyration: 18.66 Å; Cα contacts (8 Å, |Δi|>4): 578; chains: 2; bounding box: 46×61×35 Å

Organism: NCBI:txid1808955

Nearest PDB structures (foldseek):
  2p7q-assembly4_A  TM=9.547E-01  e=3.850E-19  Listeria monocytogenes EGD-e
  2p7p-assembly2_D  TM=9.667E-01  e=2.037E-18  Listeria monocytogenes EGD-e
  2p7k-assembly1_B  TM=9.590E-01  e=1.680E-18  Listeria monocytogenes EGD-e
  2p7m-assembly4_E-3  TM=9.431E-01  e=2.991E-18  Listeria monocytogenes EGD-e
  1r9c-assembly1_A  TM=9.274E-01  e=7.821E-18  Mesorhizobium loti

=== Feature glossary ===
The record interleaves many kinds of information about one protein. Here is each kind framed as the question it answers.

Q: What known structures does this most resemble?
A: Structural nearest neighbors (via Foldseek easy-search vs the PDB). Reported per hit: target PDB id, E-value, and alignment TM-score. A TM-score above ~0.5 is the conventional threshold for 'same fold'.

Q: Where is each backbone atom in 3D?
A: The mmCIF table is the protein's shape written out atom by atom. For each backbone N, Cα, C, and carbonyl O, it records an (x, y, z) coordinate triple in Å plus the residue type, chain letter, and residue number.

Q: What are the backbone torsion angles?
A: The φ/ψ torsion pair specifies the backbone conformation at each residue. φ rotates about the N–Cα bond, ψ about the Cα–C bond. Steric clashes forbid most of the (φ, ψ) plane — the allowed regions (α-helix basin, β-sheet basin, left-handed helix) are the Ramachandran-allowed regions.

Q: Which residues are buried vs exposed?
A: Solvent-accessible surface area (SASA) is the area in Å² traced out by the centre of a 1.4 Å probe sphere (a water molecule) rolled over the protein's van der Waals surface (Shrake–Rupley / Lee–Richards construction). Buried residues have near-zero SASA; fully exposed residues can exceed 200 Å². The total SASA scales roughly with the number of surface residues.

Q: How confident is the AlphaFold model at each residue?
A: pLDDT is the predicted lDDT-Cα score: AlphaFold's confidence that the local environment of each residue (all inter-atomic distances within 15 Å) is correctly placed. It is a per-residue number between 0 and 100, with higher meaning more reliable.

Q: What does the local fold look like, residue by residue?
A: 3Di is Foldseek's structural alphabet. Each residue is assigned one of twenty discrete states based on how its Cα sits relative to its spatial (not sequential) neighbors. Aligning 3Di strings finds structural homologs roughly as well as full 3D superposition, but orders of magnitude faster.

Q: How big and how compact is the whole molecule?
A: Radius of gyration (Rg) is the root-mean-square distance of Cα atoms from their centroid — a single number for overall size and compactness. A globular domain of N residues has Rg ≈ 2.2·N^0.38 Å; an extended or disordered chain has a much larger Rg. The Cα contact count is the number of residue pairs whose Cα atoms are within 8 Å and are more than four positions apart in sequence — a standard proxy for tertiary packing density. The bounding box is the smallest axis-aligned box enclosing all Cα atoms.

Q: Which residues are in helices, strands, or loops?
A: DSSP 8-state secondary structure assigns each residue one of H (α-helix), G (3₁₀-helix), I (π-helix), E (extended β-strand), B (isolated β-bridge), T (hydrogen-bonded turn), S (bend), or '-' (coil). The assignment is computed from backbone hydrogen-bond geometry via the Kabsch–Sander algorithm.

Q: How mobile is each atom in the crystal?
A: Crystallographic B-factors measure how much each atom's electron density is smeared out, in Å². They rise in mobile loops and surface residues and fall in the buried interior. In AlphaFold models this column is repurposed to hold pLDDT instead.

Q: What if only a Cα trace is available?
A: P-SEA three-state annotation labels each residue as helix, strand, or coil based purely on the geometry of the Cα trace. It serves as a fallback when the full backbone (and thus DSSP) is unavailable.

Q: What family and function is it annotated with?
A: Database cross-references. InterPro integrates a dozen domain/family signature databases into unified entries with residue-range hits. GO terms attach function/process/location labels with evidence codes. CATH codes position the fold in a four-level structural taxonomy. Organism is the NCBI-taxonomy species name.

Q: Are the domains correctly placed relative to each other?
A: Predicted Aligned Error (PAE) is an AlphaFold confidence matrix: entry (i, j) is the expected error in the position of residue j, in ångströms, when the prediction is superimposed on the true structure at residue i. Low PAE within a block of residues means that block is internally rigid and well-predicted; high PAE between two blocks means their relative placement is uncertain even if each block individually is confident.

Q: What do the diagnostic plots show?
A: Three diagnostic plots accompany the record. The Cα contact map visualizes the tertiary structure as a 2D adjacency matrix (8 Å cutoff, sequence-local contacts suppressed). The Ramachandran plot shows the distribution of backbone (φ, ψ) torsions, with points in the α and β basins reflecting secondary structure content. The PAE plot shows AlphaFold's inter-residue confidence as a color matrix.

Q: What is the amino-acid chain?
A: Primary structure: the covalent order of the twenty standard amino acids along the backbone. Two proteins with the same sequence will (almost always) fold to the same structure; two with 30% identity often share a fold but not the details.

Q: What do the rendered images show?
A: The six renders are orthographic views along the three Cartesian axes in both directions. Representation (cartoon, sticks, or surface) and color scheme (sequence-rainbow or by-chain) vary across proteins so the training set covers all the common visualization conventions.